Protein AF-A0A968LG33-F1 (afdb_monomer_lite)

Structure (mmCIF, N/CA/C/O backbone):
data_AF-A0A968LG33-F1
#
_entry.id   AF-A0A968LG33-F1
#
loop_
_atom_site.group_PDB
_atom_site.id
_atom_site.type_symbol
_atom_site.label_atom_id
_atom_site.label_alt_id
_atom_site.label_comp_id
_atom_site.label_asym_id
_atom_site.label_entity_id
_atom_site.label_seq_id
_atom_site.pdbx_PDB_ins_code
_atom_site.Cartn_x
_atom_site.Cartn_y
_atom_site.Cartn_z
_atom_site.occupancy
_atom_site.B_iso_or_equiv
_atom_site.auth_seq_id
_atom_site.auth_comp_id
_atom_site.auth_asym_id
_atom_site.auth_atom_id
_atom_site.pdbx_PDB_model_num
ATOM 1 N N . MET A 1 1 ? -10.551 16.606 2.163 1.00 34.34 1 MET A N 1
ATOM 2 C CA . MET A 1 1 ? -11.532 16.755 3.261 1.00 34.34 1 MET A CA 1
ATOM 3 C C . MET A 1 1 ? -12.363 15.484 3.377 1.00 34.34 1 MET A C 1
ATOM 5 O O . MET A 1 1 ? -13.374 15.353 2.697 1.00 34.34 1 MET A O 1
ATOM 9 N N . ALA A 1 2 ? -11.919 14.528 4.195 1.00 35.91 2 ALA A N 1
ATOM 10 C CA . ALA A 1 2 ? -12.765 13.417 4.622 1.00 35.91 2 ALA A CA 1
ATOM 11 C C . ALA A 1 2 ? -13.584 13.912 5.822 1.00 35.91 2 ALA A C 1
ATOM 13 O O . ALA A 1 2 ? -13.095 13.959 6.947 1.00 35.91 2 ALA A O 1
ATOM 14 N N . ILE A 1 3 ? -14.790 14.403 5.541 1.00 39.75 3 ILE A N 1
ATOM 15 C CA . ILE A 1 3 ? -15.741 14.847 6.560 1.00 39.75 3 ILE A CA 1
ATOM 16 C C . ILE A 1 3 ? -16.277 13.592 7.249 1.00 39.75 3 ILE A C 1
ATOM 18 O O . ILE A 1 3 ? -16.818 12.710 6.583 1.00 39.75 3 ILE A O 1
ATOM 22 N N . ASP A 1 4 ? -16.119 13.518 8.567 1.00 49.22 4 ASP A N 1
ATOM 23 C CA . ASP A 1 4 ? -16.840 12.556 9.396 1.00 49.22 4 ASP A CA 1
ATOM 24 C C . ASP A 1 4 ? -18.361 12.720 9.154 1.00 49.22 4 ASP A C 1
ATOM 26 O O . ASP A 1 4 ? -18.887 13.825 9.345 1.00 49.22 4 ASP A O 1
ATOM 30 N N . PRO A 1 5 ? -19.088 11.667 8.725 1.00 44.44 5 PRO A N 1
ATOM 31 C CA . PRO A 1 5 ? -20.531 11.735 8.496 1.00 44.44 5 PRO A CA 1
ATOM 32 C C . PRO A 1 5 ? -21.346 12.067 9.760 1.00 44.44 5 PRO A C 1
ATOM 34 O O . PRO A 1 5 ? -22.522 12.409 9.632 1.00 44.44 5 PRO A O 1
ATOM 37 N N . SER A 1 6 ? -20.751 12.013 10.959 1.00 49.31 6 SER A N 1
ATOM 38 C CA . SER A 1 6 ? -21.400 12.363 12.229 1.00 49.31 6 SER A CA 1
ATOM 39 C C . SER A 1 6 ? -21.623 13.873 12.427 1.00 49.31 6 SER A C 1
ATOM 41 O O . SER A 1 6 ? -22.407 14.277 13.289 1.00 49.31 6 SER A O 1
ATOM 43 N N . GLY A 1 7 ? -20.953 14.730 11.644 1.00 42.16 7 GLY A N 1
ATOM 44 C CA . GLY A 1 7 ? -21.106 16.187 11.725 1.00 42.16 7 GLY A CA 1
ATOM 45 C C . GLY A 1 7 ? -20.599 16.831 13.027 1.00 42.16 7 GLY A C 1
ATOM 46 O O . GLY A 1 7 ? -20.788 18.037 13.213 1.00 42.16 7 GLY A O 1
ATOM 47 N N . ARG A 1 8 ? -19.941 16.081 13.925 1.00 49.94 8 ARG A N 1
ATOM 48 C CA . ARG A 1 8 ? -19.303 16.628 15.134 1.00 49.94 8 ARG A CA 1
ATOM 49 C C . ARG A 1 8 ? -17.873 17.068 14.794 1.00 49.94 8 ARG A C 1
ATOM 51 O O . ARG A 1 8 ? -16.976 16.255 14.606 1.00 49.94 8 ARG A O 1
ATOM 58 N N . ARG A 1 9 ? -17.673 18.380 14.641 1.00 45.44 9 ARG A N 1
ATOM 59 C CA . ARG A 1 9 ? -16.373 18.989 14.294 1.00 45.44 9 ARG A CA 1
ATOM 60 C C . ARG A 1 9 ? -15.327 18.711 15.389 1.00 45.44 9 ARG A C 1
ATOM 62 O O . ARG A 1 9 ? -15.662 18.827 16.563 1.00 45.44 9 ARG A O 1
ATOM 69 N N . GLY A 1 10 ? -14.086 18.404 14.997 1.00 53.69 10 GLY A N 1
ATOM 70 C CA . GLY A 1 10 ? -12.913 18.464 15.882 1.00 53.69 10 GLY A CA 1
ATOM 71 C C . GLY A 1 10 ? -12.502 17.190 16.632 1.00 53.69 10 GLY A C 1
ATOM 72 O O . GLY A 1 10 ? -11.673 17.290 17.526 1.00 53.69 10 GLY A O 1
ATOM 73 N N . ARG A 1 11 ? -13.031 15.996 16.316 1.00 59.69 11 ARG A N 1
ATOM 74 C CA . ARG A 1 11 ? -12.535 14.721 16.891 1.00 59.69 11 ARG A CA 1
ATOM 75 C C . ARG A 1 11 ? -12.138 13.699 15.836 1.00 59.69 11 ARG A C 1
ATOM 77 O O . ARG A 1 11 ? -12.816 13.616 14.816 1.00 59.69 11 ARG A O 1
ATOM 84 N N . ASP A 1 12 ? -11.047 12.965 16.050 1.00 64.94 12 ASP A N 1
ATOM 85 C CA . ASP A 1 12 ? -10.605 11.845 15.218 1.00 64.94 12 ASP A CA 1
ATOM 86 C C . ASP A 1 12 ? -11.612 10.681 15.295 1.00 64.94 12 ASP A C 1
ATOM 88 O O . ASP A 1 12 ? -12.535 10.664 16.111 1.00 64.94 12 ASP A O 1
ATOM 92 N N . TYR A 1 13 ? -11.453 9.680 14.431 1.00 63.59 13 TYR A N 1
ATOM 93 C CA . T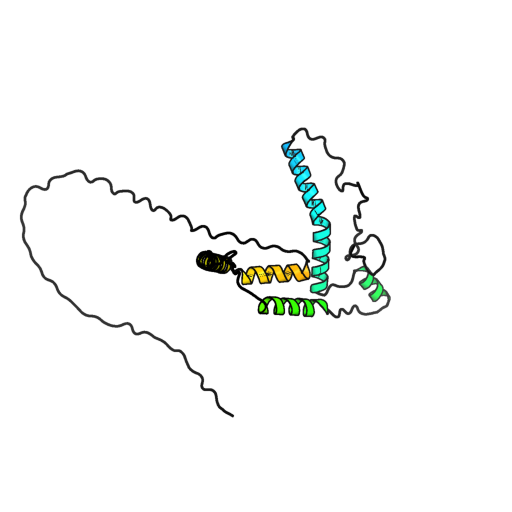YR A 1 13 ? -12.365 8.529 14.381 1.00 63.59 13 TYR A CA 1
ATOM 94 C C . TYR A 1 13 ? -12.262 7.605 15.618 1.00 63.59 13 TYR A C 1
ATOM 96 O O . TYR A 1 13 ? -13.083 6.705 15.781 1.00 63.59 13 TYR A O 1
ATOM 104 N N . ARG A 1 14 ? -11.288 7.824 16.514 1.00 65.38 14 ARG A N 1
ATOM 105 C CA . ARG A 1 14 ? -11.175 7.162 17.825 1.00 65.38 14 ARG A CA 1
ATOM 106 C C . ARG A 1 14 ? -11.706 8.036 18.969 1.00 65.38 14 ARG A C 1
ATOM 108 O O . ARG A 1 14 ? -11.625 7.621 20.123 1.00 65.38 14 ARG A O 1
ATOM 115 N N . GLY A 1 15 ? -12.266 9.207 18.668 1.00 61.69 15 GLY A N 1
ATOM 116 C CA . GLY A 1 15 ? -12.815 10.138 19.651 1.00 61.69 15 GLY A CA 1
ATOM 117 C C . GLY A 1 15 ? -11.772 10.993 20.380 1.00 61.69 15 GLY A C 1
ATOM 118 O O . GLY A 1 15 ? -12.122 11.643 21.363 1.00 61.69 15 GLY A O 1
ATOM 119 N N . ARG A 1 16 ? -10.506 11.026 19.938 1.00 65.62 16 ARG A N 1
ATOM 120 C CA . ARG A 1 16 ? -9.541 12.037 20.410 1.00 65.62 16 ARG A CA 1
ATOM 121 C C . ARG A 1 16 ? -9.844 13.373 19.762 1.00 65.62 16 ARG A C 1
ATOM 123 O O . ARG A 1 16 ? -10.323 13.413 18.637 1.00 65.62 16 ARG A O 1
ATOM 130 N N . GLU A 1 17 ? -9.557 14.467 20.451 1.00 63.06 17 GLU A N 1
ATOM 131 C CA . GLU A 1 17 ? -9.580 15.787 19.823 1.00 63.06 17 GLU A CA 1
ATOM 132 C C . GLU A 1 17 ? -8.589 15.797 18.654 1.00 63.06 17 GLU A C 1
ATOM 134 O O . GLU A 1 17 ? -7.467 15.305 18.777 1.00 63.06 17 GLU A O 1
ATOM 139 N N . ARG A 1 18 ? -9.050 16.261 17.491 1.00 60.59 18 ARG A N 1
ATOM 140 C CA . ARG A 1 18 ? -8.168 16.535 16.364 1.00 60.59 18 ARG A CA 1
ATOM 141 C C . ARG A 1 18 ? -7.410 17.804 16.710 1.00 60.59 18 ARG A C 1
ATOM 143 O O . ARG A 1 18 ? -8.035 18.834 16.961 1.00 60.59 18 ARG A O 1
ATOM 150 N N . ASP A 1 19 ? -6.089 17.724 16.664 1.00 61.31 19 ASP A N 1
ATOM 151 C CA . ASP A 1 19 ? -5.210 18.889 16.703 1.00 61.31 19 ASP A CA 1
ATOM 152 C C . ASP A 1 19 ? -5.288 19.610 15.339 1.00 61.31 19 ASP A C 1
ATOM 154 O O . ASP A 1 19 ? -4.324 19.638 14.570 1.00 61.31 19 ASP A O 1
ATOM 158 N N . ASP A 1 20 ? -6.481 20.119 15.004 1.00 60.47 20 ASP A N 1
ATOM 159 C CA . ASP A 1 20 ? -6.750 20.940 13.823 1.00 60.47 20 ASP A CA 1
ATOM 160 C C . ASP A 1 20 ? -6.077 22.306 14.049 1.00 60.47 20 ASP A C 1
ATOM 162 O O . ASP A 1 20 ? -6.693 23.235 14.571 1.00 60.47 20 ASP A O 1
ATOM 166 N N . LEU A 1 21 ? -4.790 22.412 13.713 1.00 61.00 21 LEU A N 1
ATOM 167 C CA . LEU A 1 21 ? -4.041 23.670 13.790 1.00 61.00 21 LEU A CA 1
ATOM 168 C C . LEU A 1 21 ? -4.683 24.729 12.889 1.00 61.00 21 LEU A C 1
ATOM 170 O O . LEU A 1 21 ? -5.030 24.445 11.737 1.00 61.00 21 LEU A O 1
ATOM 174 N N . GLU A 1 22 ? -4.788 25.965 13.375 1.00 59.84 22 GLU A N 1
ATOM 175 C CA . GLU A 1 22 ? -5.158 27.085 12.509 1.00 59.84 22 GLU A CA 1
ATOM 176 C C . GLU A 1 22 ? -4.045 27.375 11.481 1.00 59.84 22 GLU A C 1
ATOM 178 O O . GLU A 1 22 ? -2.866 27.087 11.704 1.00 59.84 22 GLU A O 1
ATOM 183 N N . GLU A 1 23 ? -4.402 27.958 10.326 1.00 54.78 23 GLU A N 1
ATOM 184 C CA . GLU A 1 23 ? -3.424 28.348 9.301 1.00 54.78 23 GLU A CA 1
ATOM 185 C C . GLU A 1 23 ? -2.361 29.292 9.902 1.00 54.78 23 GLU A C 1
ATOM 187 O O . GLU A 1 23 ? -2.631 30.460 10.181 1.00 54.78 23 GLU A O 1
ATOM 192 N N . GLY A 1 24 ? -1.134 28.788 10.081 1.00 57.44 24 GLY A N 1
ATOM 193 C CA . GLY A 1 24 ? -0.007 29.535 10.655 1.00 57.44 24 GLY A CA 1
ATOM 194 C C . GLY A 1 24 ? 0.367 29.161 12.095 1.00 57.44 24 GLY A C 1
ATOM 195 O O . GLY A 1 24 ? 1.344 29.708 12.611 1.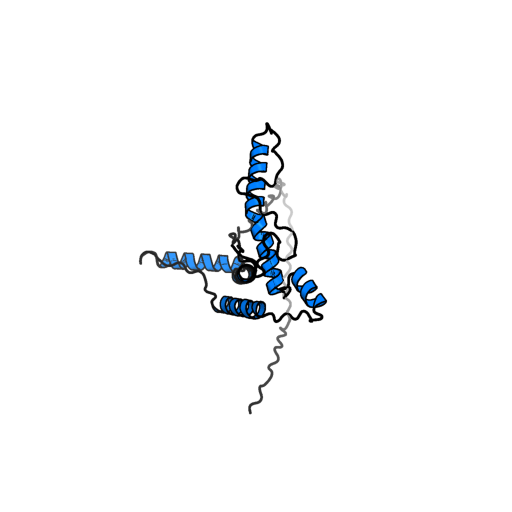00 57.44 24 GLY A O 1
ATOM 196 N N . GLU A 1 25 ? -0.342 28.226 12.734 1.00 63.75 25 GLU A N 1
ATOM 197 C CA . GLU A 1 25 ? 0.084 27.632 14.004 1.00 63.75 25 GLU A CA 1
ATOM 198 C C . GLU A 1 25 ? 1.093 26.497 13.781 1.00 63.75 25 GLU A C 1
ATOM 200 O O . GLU A 1 25 ? 0.859 25.552 13.033 1.00 63.75 25 GLU A O 1
ATOM 205 N N . SER A 1 26 ? 2.238 26.585 14.461 1.00 65.44 26 SER A N 1
ATOM 206 C CA . SER A 1 26 ? 3.219 25.498 14.544 1.00 65.44 26 SER A CA 1
ATOM 207 C C . SER A 1 26 ? 2.896 24.618 15.751 1.00 65.44 26 SER A C 1
ATOM 209 O O . SER A 1 26 ? 2.769 25.135 16.862 1.00 65.44 26 SER A O 1
ATOM 211 N N . ARG A 1 27 ? 2.861 23.286 15.569 1.00 65.44 27 ARG A N 1
ATOM 212 C CA . ARG A 1 27 ? 2.778 22.302 16.679 1.00 65.44 27 ARG A CA 1
ATOM 213 C C . ARG A 1 27 ? 3.914 22.451 17.685 1.00 65.44 27 ARG A C 1
ATOM 215 O O . ARG A 1 27 ? 3.785 22.083 18.851 1.00 65.44 27 ARG A O 1
ATOM 222 N N . TYR A 1 28 ? 5.048 22.964 17.227 1.00 69.69 28 TYR A N 1
ATOM 223 C CA . TYR A 1 28 ? 6.232 23.149 18.040 1.00 69.69 28 TYR A CA 1
ATOM 224 C C . TYR A 1 28 ? 6.198 24.514 18.724 1.00 69.69 28 TYR A C 1
ATOM 226 O O . TYR A 1 28 ? 5.924 25.539 18.095 1.00 69.69 28 TYR A O 1
ATOM 234 N N . ALA A 1 29 ? 6.517 24.516 20.022 1.00 70.44 29 ALA A N 1
ATOM 235 C CA . ALA A 1 29 ? 6.753 25.739 20.775 1.00 70.44 29 ALA A CA 1
ATOM 236 C C . ALA A 1 29 ? 7.883 26.556 20.130 1.00 70.44 29 ALA A C 1
ATOM 238 O O . ALA A 1 29 ? 8.754 25.995 19.467 1.00 70.44 29 ALA A O 1
ATOM 239 N N . LYS A 1 30 ? 7.860 27.877 20.358 1.00 65.25 30 LYS A N 1
ATOM 240 C CA . LYS A 1 30 ? 8.772 28.862 19.759 1.00 65.25 30 LYS A CA 1
ATOM 241 C C . LYS A 1 30 ? 10.209 28.339 19.660 1.00 65.25 30 LYS A C 1
ATOM 243 O O . LYS A 1 30 ? 10.798 27.947 20.668 1.00 65.25 30 LYS A O 1
ATOM 248 N N . ASP A 1 31 ? 10.742 28.372 18.445 1.00 65.50 31 ASP A N 1
ATOM 249 C CA . ASP A 1 31 ? 12.046 27.803 18.132 1.00 65.50 31 ASP A CA 1
ATOM 250 C C . ASP A 1 31 ? 13.160 28.402 18.997 1.00 65.50 31 ASP A C 1
ATOM 252 O O . ASP A 1 31 ? 13.197 29.625 19.183 1.00 65.50 31 ASP A O 1
ATOM 256 N N . PRO A 1 32 ? 14.090 27.575 19.512 1.00 71.94 32 PRO A N 1
ATOM 257 C CA . PRO A 1 32 ? 15.321 28.105 20.066 1.00 71.94 32 PRO A CA 1
ATOM 258 C C . PRO A 1 32 ? 16.100 28.817 18.956 1.00 71.94 32 PRO A C 1
ATOM 260 O O . PRO A 1 32 ? 16.181 28.333 17.827 1.00 71.94 32 PRO A O 1
ATOM 263 N N . GLU A 1 33 ? 16.692 29.963 19.280 1.00 70.88 33 GLU A N 1
ATOM 264 C CA . GLU A 1 33 ? 17.668 30.608 18.403 1.00 70.88 33 GLU A CA 1
ATOM 265 C C . GLU A 1 33 ? 18.915 29.713 18.363 1.00 70.88 33 GLU A C 1
ATOM 267 O O . GLU A 1 33 ? 19.676 29.638 19.328 1.00 70.88 33 GLU A O 1
ATOM 272 N N . VAL A 1 34 ? 19.071 28.954 17.278 1.00 76.56 34 VAL A N 1
ATOM 273 C CA . VAL A 1 34 ? 20.195 28.034 17.075 1.00 76.56 34 VAL A CA 1
ATOM 274 C C . VAL A 1 34 ? 21.218 28.700 16.161 1.00 76.56 34 VAL A C 1
ATOM 276 O O . VAL A 1 34 ? 20.900 29.064 15.033 1.00 76.56 34 VAL A O 1
ATOM 279 N N . GLU A 1 35 ? 22.455 28.834 16.642 1.00 78.12 35 GLU A N 1
ATOM 280 C CA . GLU A 1 35 ? 23.569 29.430 15.885 1.00 78.12 35 GLU A CA 1
ATOM 281 C C . GLU A 1 35 ? 24.155 28.477 14.824 1.00 78.12 35 GLU A C 1
ATOM 283 O O . GLU A 1 35 ? 24.801 28.920 13.878 1.00 78.12 35 GLU A O 1
ATOM 288 N N . ASP A 1 36 ? 23.936 27.166 14.968 1.00 89.19 36 ASP A N 1
ATOM 289 C CA . ASP A 1 36 ? 24.421 26.138 14.042 1.00 89.19 36 ASP A CA 1
ATOM 290 C C . ASP A 1 36 ? 23.464 25.955 12.847 1.00 89.19 36 ASP A C 1
ATOM 292 O O . ASP A 1 36 ? 22.361 25.415 12.979 1.00 89.19 36 ASP A O 1
ATOM 296 N N . GLU A 1 37 ? 23.914 26.376 11.661 1.00 86.69 37 GLU A N 1
ATOM 297 C CA . GLU A 1 37 ? 23.179 26.255 10.395 1.00 86.69 37 GLU A CA 1
ATOM 298 C C . GLU A 1 37 ? 22.872 24.800 10.007 1.00 86.69 37 GLU A C 1
ATOM 300 O O . GLU A 1 37 ? 21.828 24.515 9.418 1.00 86.69 37 GLU A O 1
ATOM 305 N N . ALA A 1 38 ? 23.758 23.853 10.330 1.00 89.94 38 ALA A N 1
ATOM 306 C CA . ALA A 1 38 ? 23.518 22.452 10.006 1.00 89.94 38 ALA A CA 1
ATOM 307 C C . ALA A 1 38 ? 22.388 21.886 10.871 1.00 89.94 38 ALA A C 1
ATOM 309 O O . ALA A 1 38 ? 21.551 21.127 10.378 1.00 89.94 38 ALA A O 1
ATOM 310 N N . LEU A 1 39 ? 22.342 22.271 12.149 1.00 88.44 39 LEU A N 1
ATOM 311 C CA . LEU A 1 39 ? 21.282 21.858 13.064 1.00 88.44 39 LEU A CA 1
ATOM 312 C C . LEU A 1 39 ? 19.939 22.487 12.680 1.00 88.44 39 LEU A C 1
ATOM 314 O O . LEU A 1 39 ? 18.932 21.780 12.655 1.00 88.44 39 LEU A O 1
ATOM 318 N N . SER A 1 40 ? 19.922 23.776 12.325 1.00 87.75 40 SER A N 1
ATOM 319 C CA . SER A 1 40 ? 18.689 24.454 11.911 1.00 87.75 40 SER A CA 1
ATOM 320 C C . SER A 1 40 ? 18.075 23.816 10.660 1.00 87.75 40 SER A C 1
ATOM 322 O O . SER A 1 40 ? 16.866 23.579 10.636 1.00 87.75 40 SER A O 1
ATOM 324 N N . LEU A 1 41 ? 18.898 23.420 9.680 1.00 91.19 41 LEU A N 1
ATOM 325 C CA . LEU A 1 41 ? 18.441 22.685 8.499 1.00 91.19 41 LEU A CA 1
ATOM 326 C C . LEU A 1 41 ? 17.801 21.339 8.867 1.00 91.19 41 LEU A C 1
ATOM 328 O O . LEU A 1 41 ? 16.724 21.018 8.376 1.00 91.19 41 LEU A O 1
ATOM 332 N N . ARG A 1 42 ? 18.417 20.550 9.757 1.00 91.69 42 ARG A N 1
ATOM 333 C CA . ARG A 1 42 ? 17.848 19.248 10.164 1.00 91.69 42 ARG A CA 1
ATOM 334 C C . ARG A 1 42 ? 16.553 19.379 10.951 1.00 91.69 42 ARG A C 1
ATOM 336 O O . ARG A 1 42 ? 15.678 18.527 10.820 1.00 91.69 42 ARG A O 1
ATOM 343 N N . MET A 1 43 ? 16.421 20.433 11.753 1.00 90.00 43 MET A N 1
ATOM 344 C CA . MET A 1 43 ? 15.168 20.733 12.445 1.00 90.00 43 MET A CA 1
ATOM 345 C C . MET A 1 43 ? 14.057 21.075 11.448 1.00 90.00 43 MET A C 1
ATOM 347 O O . MET A 1 43 ? 12.936 20.610 11.628 1.00 90.00 43 MET A O 1
ATOM 351 N N . GLN A 1 44 ? 14.368 21.828 10.389 1.00 88.62 44 GLN A N 1
ATOM 352 C CA . GLN A 1 44 ? 13.419 22.097 9.304 1.00 88.62 44 GLN A CA 1
ATOM 353 C C . GLN A 1 44 ? 13.036 20.812 8.560 1.00 88.62 44 GLN A C 1
ATOM 355 O O . GLN A 1 44 ? 11.853 20.502 8.495 1.00 88.62 44 GLN A O 1
ATOM 360 N N . GLU A 1 45 ? 14.011 20.009 8.114 1.00 92.88 45 GLU A N 1
ATOM 361 C CA . GLU A 1 45 ? 13.755 18.725 7.432 1.00 92.88 45 GLU A CA 1
ATOM 362 C C . GLU A 1 45 ? 12.836 17.801 8.252 1.00 92.88 45 GLU A C 1
ATOM 364 O O . GLU A 1 45 ? 11.951 17.144 7.704 1.00 92.88 45 GLU A O 1
ATOM 369 N N . PHE A 1 46 ? 13.038 17.745 9.572 1.00 93.12 46 PHE A N 1
ATOM 370 C CA . PHE A 1 46 ? 12.208 16.938 10.463 1.00 93.12 46 PHE A CA 1
ATOM 371 C C . PHE A 1 46 ? 10.776 17.470 10.577 1.00 93.12 46 PHE A C 1
ATOM 373 O O . PHE A 1 46 ? 9.837 16.679 10.541 1.00 93.12 46 PHE A O 1
ATOM 380 N N . ARG A 1 47 ? 10.598 18.788 10.703 1.00 87.00 47 ARG A N 1
ATOM 381 C CA . ARG A 1 47 ? 9.267 19.406 10.794 1.00 87.00 47 ARG A CA 1
ATOM 382 C C . ARG A 1 47 ? 8.486 19.247 9.502 1.00 87.00 47 ARG A C 1
ATOM 384 O O . ARG A 1 47 ? 7.345 18.811 9.551 1.00 87.00 47 ARG A O 1
ATOM 391 N N . ASP A 1 48 ? 9.135 19.488 8.365 1.00 90.12 48 ASP A N 1
ATOM 392 C CA . ASP A 1 48 ? 8.535 19.290 7.045 1.00 90.12 48 ASP A CA 1
ATOM 393 C C . ASP A 1 48 ? 8.058 17.840 6.875 1.00 90.12 48 ASP A C 1
ATOM 395 O O . ASP A 1 48 ? 6.970 17.584 6.359 1.00 90.12 48 ASP A O 1
ATOM 399 N N . TRP A 1 49 ? 8.854 16.873 7.343 1.00 92.56 49 TRP A N 1
ATOM 400 C CA . TRP A 1 49 ? 8.465 15.465 7.353 1.00 92.56 49 TRP A CA 1
ATOM 401 C C . TRP A 1 49 ? 7.292 15.181 8.295 1.00 92.56 49 TRP A C 1
ATOM 403 O O . TRP A 1 49 ? 6.386 14.431 7.928 1.00 92.56 49 TRP A O 1
ATOM 413 N N . ASP A 1 50 ? 7.300 15.735 9.504 1.00 89.56 50 ASP A N 1
ATOM 414 C CA . ASP A 1 50 ? 6.258 15.494 10.501 1.00 89.56 50 ASP A CA 1
ATOM 415 C C . ASP A 1 50 ? 4.912 16.048 10.020 1.00 89.56 50 ASP A C 1
ATOM 417 O O . ASP A 1 50 ? 3.935 15.303 9.903 1.00 89.56 50 ASP A O 1
ATOM 421 N N . ASP A 1 51 ? 4.904 17.306 9.581 1.00 86.06 51 ASP A N 1
ATOM 422 C CA . ASP A 1 51 ? 3.723 17.974 9.036 1.00 86.06 51 ASP A CA 1
ATOM 423 C C . ASP A 1 51 ? 3.194 17.266 7.780 1.00 86.06 51 ASP A C 1
ATOM 425 O O . ASP A 1 51 ? 1.985 17.091 7.632 1.00 86.06 51 ASP A O 1
ATOM 429 N N . ALA A 1 52 ? 4.074 16.763 6.906 1.00 87.62 52 ALA A N 1
ATOM 430 C CA . ALA A 1 52 ? 3.660 16.015 5.718 1.00 87.62 52 ALA A CA 1
ATOM 431 C C . ALA A 1 52 ? 3.123 14.598 6.015 1.00 87.62 52 ALA A C 1
ATOM 433 O O . ALA A 1 52 ? 2.467 13.993 5.158 1.00 87.62 52 ALA A O 1
ATOM 434 N N . THR A 1 53 ? 3.420 14.018 7.184 1.00 88.62 53 THR A N 1
ATOM 435 C CA . THR A 1 53 ? 3.118 12.603 7.471 1.00 88.62 53 THR A CA 1
ATOM 436 C C . THR A 1 53 ? 2.010 12.380 8.490 1.00 88.62 53 THR A C 1
ATOM 438 O O . THR A 1 53 ? 1.381 11.323 8.425 1.00 88.62 53 THR A O 1
ATOM 441 N N . ILE A 1 54 ? 1.736 13.325 9.393 1.00 84.50 54 ILE A N 1
ATOM 442 C CA . ILE A 1 54 ? 0.742 13.160 10.469 1.00 84.50 54 ILE A CA 1
ATOM 443 C C . ILE A 1 54 ? -0.644 12.794 9.922 1.00 84.50 54 ILE A C 1
ATOM 445 O O . ILE A 1 54 ? -1.143 11.707 10.221 1.00 84.50 54 ILE A O 1
ATOM 449 N N . ASP A 1 55 ? -1.213 13.621 9.044 1.00 83.94 55 ASP A N 1
ATOM 450 C CA . ASP A 1 55 ? -2.553 13.386 8.490 1.00 83.94 55 ASP A CA 1
ATOM 451 C C . ASP A 1 55 ? -2.627 12.055 7.736 1.00 83.94 55 ASP A C 1
ATOM 453 O O . ASP A 1 55 ? -3.624 11.330 7.788 1.00 83.94 55 ASP A O 1
ATOM 457 N N . ASN A 1 56 ? -1.551 11.706 7.028 1.00 86.50 56 ASN A N 1
ATOM 458 C CA . ASN A 1 56 ? -1.467 10.449 6.299 1.00 86.50 56 ASN A CA 1
ATOM 459 C C . ASN A 1 56 ? -1.493 9.262 7.265 1.00 86.50 56 ASN A C 1
ATOM 461 O O . ASN A 1 56 ? -2.287 8.352 7.063 1.00 86.50 56 ASN A O 1
ATOM 465 N N . ARG A 1 57 ? -0.712 9.281 8.350 1.00 86.12 57 ARG A N 1
ATOM 466 C CA . ARG A 1 57 ? -0.705 8.197 9.349 1.00 86.12 57 ARG A CA 1
ATOM 467 C C . ARG A 1 57 ? -2.068 8.001 10.000 1.00 86.12 57 ARG A C 1
ATOM 469 O O . ARG A 1 57 ? -2.495 6.862 10.176 1.00 86.12 57 ARG A O 1
ATOM 476 N N . GLU A 1 58 ? -2.756 9.088 10.337 1.00 84.38 58 GLU A N 1
ATOM 477 C CA . GLU A 1 58 ? -4.092 9.015 10.933 1.00 84.38 58 GLU A CA 1
ATOM 478 C C . GLU A 1 58 ? -5.115 8.409 9.971 1.00 84.38 58 GLU A C 1
ATOM 480 O O . GLU A 1 58 ? -5.885 7.524 10.355 1.00 84.38 58 GLU A O 1
ATOM 485 N N . ASN A 1 59 ? -5.099 8.846 8.708 1.00 86.56 59 ASN A N 1
ATOM 486 C CA . ASN A 1 59 ? -5.969 8.298 7.672 1.00 86.56 59 ASN A CA 1
ATOM 487 C C . ASN A 1 59 ? -5.652 6.821 7.393 1.00 86.56 59 ASN A C 1
ATOM 489 O O . ASN A 1 59 ? -6.568 6.010 7.344 1.00 86.56 59 ASN A O 1
ATOM 493 N N . GLN A 1 60 ? -4.377 6.444 7.301 1.00 90.38 60 GLN A N 1
ATOM 494 C CA . GLN A 1 60 ? -3.962 5.054 7.088 1.00 90.38 60 GLN A CA 1
ATOM 495 C C . GLN A 1 60 ? -4.416 4.139 8.226 1.00 90.38 60 GLN A C 1
ATOM 497 O O . GLN A 1 60 ? -4.945 3.053 7.984 1.00 90.38 60 GLN A O 1
ATOM 502 N N . GLN A 1 61 ? -4.261 4.592 9.472 1.00 87.62 61 GLN A N 1
ATOM 503 C CA . GLN A 1 61 ? -4.717 3.845 10.639 1.00 87.62 61 GLN A CA 1
ATOM 504 C C . GLN A 1 61 ? -6.239 3.659 10.618 1.00 87.62 61 GLN A C 1
ATOM 506 O O . GLN A 1 61 ? -6.723 2.551 10.849 1.00 87.62 61 GLN A O 1
ATOM 511 N N . ARG A 1 62 ? -6.985 4.715 10.266 1.00 88.12 62 ARG A N 1
ATOM 512 C CA . ARG A 1 62 ? -8.436 4.641 10.074 1.00 88.12 62 ARG A CA 1
ATOM 513 C C . ARG A 1 62 ? -8.784 3.594 9.030 1.00 88.12 62 ARG A C 1
ATOM 515 O O . ARG A 1 62 ? -9.603 2.717 9.279 1.00 88.12 62 ARG A O 1
ATOM 522 N N . ASP A 1 63 ? -8.188 3.694 7.852 1.00 91.12 63 ASP A N 1
ATOM 523 C CA . ASP A 1 63 ? -8.596 2.893 6.705 1.00 91.12 63 ASP A CA 1
ATOM 524 C C . ASP A 1 63 ? -8.277 1.396 6.918 1.00 91.12 63 ASP A C 1
ATOM 526 O O . ASP A 1 63 ? -9.063 0.530 6.518 1.00 91.12 63 ASP A O 1
ATOM 530 N N . ARG A 1 64 ? -7.207 1.084 7.668 1.00 91.75 64 ARG A N 1
ATOM 531 C CA . ARG A 1 64 ? -6.931 -0.266 8.196 1.00 91.75 64 ARG A CA 1
ATOM 532 C C . ARG A 1 64 ? -8.015 -0.768 9.139 1.00 91.75 64 ARG A C 1
ATOM 534 O O . ARG A 1 64 ? -8.533 -1.863 8.927 1.00 91.75 64 ARG A O 1
ATOM 541 N N . ASP A 1 65 ? -8.412 0.044 10.115 1.00 90.81 65 ASP A N 1
ATOM 542 C CA . ASP A 1 65 ? -9.475 -0.308 11.061 1.00 90.81 65 ASP A CA 1
ATOM 543 C C . ASP A 1 65 ? -10.800 -0.608 10.309 1.00 90.81 65 ASP A C 1
ATOM 545 O O . ASP A 1 65 ? -11.481 -1.602 10.593 1.00 90.81 65 ASP A O 1
ATOM 549 N N . TYR A 1 66 ? -11.121 0.155 9.252 1.00 90.94 66 TYR A N 1
ATOM 550 C CA . TYR A 1 66 ? -12.285 -0.109 8.390 1.00 90.94 66 TYR A CA 1
ATOM 551 C C . TYR A 1 66 ? -12.207 -1.443 7.645 1.00 90.94 66 TYR A C 1
ATOM 553 O O . TYR A 1 66 ? -13.237 -2.122 7.495 1.00 90.94 66 TYR A O 1
ATOM 561 N N . TYR A 1 67 ? -11.017 -1.803 7.158 1.00 93.19 67 TYR A N 1
ATOM 562 C CA . TYR A 1 67 ? -10.767 -3.081 6.500 1.00 93.19 67 TYR A CA 1
ATOM 563 C C . TYR A 1 67 ? -10.929 -4.250 7.485 1.00 93.19 67 TYR A C 1
ATOM 565 O O . TYR A 1 67 ? -11.632 -5.211 7.160 1.00 93.19 67 TYR A O 1
ATOM 573 N N . ASP A 1 68 ? -10.409 -4.123 8.708 1.00 92.00 68 ASP A N 1
ATOM 574 C CA . ASP A 1 68 ? -10.488 -5.145 9.764 1.00 92.00 68 ASP A CA 1
ATOM 575 C C . ASP A 1 68 ? -11.889 -5.272 10.395 1.00 92.00 68 ASP A C 1
ATOM 577 O O . ASP A 1 68 ? -12.204 -6.257 11.065 1.00 92.00 68 ASP A O 1
ATOM 581 N N . GLY A 1 69 ? -12.784 -4.318 10.121 1.00 89.81 69 GLY A N 1
ATOM 582 C CA . GLY A 1 69 ? -14.176 -4.330 10.582 1.00 89.81 69 GLY A CA 1
ATOM 583 C C . GLY A 1 69 ? -14.427 -3.521 11.858 1.00 89.81 69 GLY A C 1
ATOM 584 O O . GLY A 1 69 ? -15.540 -3.558 12.392 1.00 89.81 69 GLY A O 1
ATOM 585 N N . ILE A 1 70 ? -13.438 -2.751 12.309 1.00 89.75 70 ILE A N 1
ATOM 586 C CA . ILE A 1 70 ? -13.553 -1.753 13.373 1.00 89.75 70 ILE A CA 1
ATOM 587 C C . ILE A 1 70 ? -14.024 -0.447 12.719 1.00 89.75 70 ILE A C 1
ATOM 589 O O . ILE A 1 70 ? -13.244 0.432 12.376 1.00 89.75 70 ILE A O 1
ATOM 593 N N . GLN A 1 71 ? -15.329 -0.367 12.455 1.00 88.44 71 GLN A N 1
ATOM 594 C CA . GLN A 1 71 ? -15.931 0.733 11.683 1.00 88.44 71 GLN A CA 1
ATOM 595 C C . GLN A 1 71 ? -16.657 1.764 12.549 1.00 88.44 71 GLN A C 1
ATOM 597 O O . GLN A 1 71 ? -17.030 2.818 12.047 1.00 88.44 71 GLN A O 1
ATOM 602 N N . TRP A 1 72 ? -16.888 1.442 13.821 1.00 87.06 72 TRP A N 1
ATOM 603 C CA . TRP A 1 72 ? -17.610 2.303 14.749 1.00 87.06 72 TRP A CA 1
ATOM 604 C C . TRP A 1 72 ? -16.632 3.127 15.562 1.00 87.06 72 TRP A C 1
ATOM 606 O O . TRP A 1 72 ? -15.637 2.604 16.069 1.00 87.06 72 TRP A O 1
ATOM 616 N N . THR A 1 73 ? -16.959 4.399 15.729 1.00 86.00 73 THR A N 1
ATOM 617 C CA . THR A 1 73 ? -16.293 5.243 16.716 1.00 86.00 73 THR A CA 1
ATOM 618 C C . THR A 1 73 ? -16.703 4.810 18.128 1.00 86.00 73 THR A C 1
ATOM 620 O O . THR A 1 73 ? -17.781 4.246 18.331 1.00 86.00 73 THR A O 1
ATOM 623 N N . GLN A 1 74 ? -15.862 5.079 19.132 1.00 83.69 74 GLN A N 1
ATOM 624 C CA . GLN A 1 74 ? -16.185 4.725 20.521 1.00 83.69 74 GLN A CA 1
ATOM 625 C C . GLN A 1 74 ? -17.479 5.408 20.998 1.00 83.69 74 GLN A C 1
ATOM 627 O O . GLN A 1 74 ? -18.285 4.795 21.688 1.00 83.69 74 GLN A O 1
ATOM 632 N N . GLU A 1 75 ? -17.721 6.643 20.557 1.00 83.12 75 GLU A N 1
ATOM 633 C CA . GLU A 1 75 ? -18.937 7.390 20.891 1.00 83.12 75 GLU A CA 1
ATOM 634 C C . GLU A 1 75 ? -20.198 6.738 20.321 1.00 83.12 75 GLU A C 1
ATOM 636 O O . GLU A 1 75 ? -21.219 6.675 20.996 1.00 83.12 75 GLU A O 1
ATOM 641 N N . GLU A 1 76 ? -20.142 6.224 19.090 1.00 85.44 76 GLU A N 1
ATOM 642 C CA . GLU A 1 76 ? -21.272 5.505 18.492 1.00 85.44 76 GLU A CA 1
ATOM 643 C C . GLU A 1 76 ? -21.531 4.177 19.200 1.00 85.44 76 GLU A C 1
ATOM 645 O O . GLU A 1 76 ? -22.685 3.774 19.353 1.00 85.44 76 GLU A O 1
ATOM 650 N N . VAL A 1 77 ? -20.469 3.499 19.642 1.00 88.38 77 VAL A N 1
ATOM 651 C CA . VAL A 1 77 ? -20.581 2.285 20.456 1.00 88.38 77 VAL A CA 1
ATOM 652 C C . VAL A 1 77 ? -21.291 2.595 21.772 1.00 88.38 77 VAL A C 1
ATOM 654 O O . VAL A 1 77 ? -22.220 1.875 22.139 1.00 88.38 77 VAL A O 1
ATOM 657 N N . ASP A 1 78 ? -20.907 3.675 22.448 1.00 88.38 78 ASP A N 1
ATOM 658 C CA . ASP A 1 78 ? -21.521 4.106 23.705 1.00 88.38 78 ASP A CA 1
ATOM 659 C C . ASP A 1 78 ? -22.989 4.530 23.489 1.00 88.38 78 ASP A C 1
ATOM 661 O O . ASP A 1 78 ? -23.878 4.029 24.179 1.00 88.38 78 ASP A O 1
ATOM 665 N N . ASP A 1 79 ? -23.278 5.321 22.446 1.00 90.62 79 ASP A N 1
ATOM 666 C CA . ASP A 1 79 ? -24.639 5.729 22.059 1.00 90.62 79 ASP A CA 1
ATOM 667 C C . ASP A 1 79 ? -25.547 4.516 21.747 1.00 90.62 79 ASP A C 1
ATOM 669 O O . ASP A 1 79 ? -26.750 4.533 22.034 1.00 90.62 79 ASP A O 1
ATOM 673 N N . LEU A 1 80 ? -25.009 3.456 21.129 1.00 90.12 80 LEU A N 1
ATOM 674 C CA . LEU A 1 80 ? -25.744 2.215 20.849 1.00 90.12 80 LEU A CA 1
ATOM 675 C C . LEU A 1 80 ? -25.990 1.401 22.123 1.00 90.12 80 LEU A C 1
ATOM 677 O O . LEU A 1 80 ? -27.104 0.902 22.320 1.00 90.12 80 LEU A O 1
ATOM 681 N N . ASN A 1 81 ? -24.990 1.315 23.001 1.00 92.25 81 ASN A N 1
ATOM 682 C CA . ASN A 1 81 ? -25.100 0.641 24.291 1.00 92.25 81 ASN A CA 1
ATOM 683 C C . ASN A 1 81 ? -26.139 1.322 25.194 1.00 92.25 81 ASN A C 1
ATOM 685 O O . ASN A 1 81 ? -26.978 0.631 25.776 1.00 92.25 81 ASN A O 1
ATOM 689 N N . ASP A 1 82 ? -26.164 2.655 25.229 1.00 95.00 82 ASP A N 1
ATOM 690 C CA . ASP A 1 82 ? -27.151 3.446 25.976 1.00 95.00 82 ASP A CA 1
ATOM 691 C C . ASP A 1 82 ? -28.583 3.212 25.475 1.00 95.00 82 ASP A C 1
ATOM 693 O O . ASP A 1 82 ? -29.543 3.192 26.250 1.00 95.00 82 ASP A O 1
ATOM 697 N N . ARG A 1 83 ? -28.745 2.967 24.169 1.00 94.50 83 ARG A N 1
ATOM 698 C CA . ARG A 1 83 ? -30.031 2.596 23.552 1.00 94.50 83 ARG A CA 1
ATOM 699 C C . ARG A 1 83 ? -30.397 1.123 23.756 1.00 94.50 83 ARG A C 1
ATOM 701 O O . ARG A 1 83 ? -31.487 0.719 23.346 1.00 94.50 83 ARG A O 1
ATOM 708 N N . GLY A 1 84 ? -29.506 0.313 24.329 1.00 93.94 84 GLY A N 1
ATOM 709 C CA . GLY A 1 84 ? -29.666 -1.137 24.450 1.00 93.94 84 GLY A CA 1
ATOM 710 C C . GLY A 1 84 ? -29.629 -1.872 23.105 1.00 93.94 84 GLY A C 1
ATOM 711 O O . GLY A 1 84 ? -30.227 -2.941 22.973 1.00 93.94 84 GLY A O 1
ATOM 712 N N . GLN A 1 85 ? -28.979 -1.294 22.089 1.00 95.12 85 GLN A N 1
ATOM 713 C CA . GLN A 1 85 ? -28.832 -1.890 20.762 1.00 95.12 85 GLN A CA 1
ATOM 714 C C . GLN A 1 85 ? -27.459 -2.566 20.630 1.00 95.12 85 GLN A C 1
ATOM 716 O O . GLN A 1 85 ? -26.452 -1.972 21.006 1.00 95.12 85 GLN A O 1
ATOM 721 N N . PRO A 1 86 ? -27.376 -3.789 20.078 1.00 92.19 86 PRO A N 1
ATOM 722 C CA . PRO A 1 86 ? -26.090 -4.436 19.847 1.00 92.19 86 PRO A CA 1
ATOM 723 C C . PRO A 1 86 ? -25.326 -3.763 18.699 1.00 92.19 86 PRO A C 1
ATOM 725 O O . PRO A 1 86 ? -25.898 -3.462 17.648 1.00 92.19 86 PRO A O 1
ATOM 728 N N . VAL A 1 87 ? -24.011 -3.611 18.865 1.00 91.50 87 VAL A N 1
ATOM 729 C CA . VAL A 1 87 ? -23.110 -3.133 17.808 1.00 91.50 87 VAL A CA 1
ATOM 730 C C . VAL A 1 87 ? -22.881 -4.257 16.797 1.00 91.50 87 VAL A C 1
ATOM 732 O O . VAL A 1 87 ? -22.235 -5.261 17.097 1.00 91.50 87 VAL A O 1
ATOM 735 N N . ILE A 1 88 ? -23.437 -4.112 15.592 1.00 91.50 88 ILE A N 1
ATOM 736 C CA . ILE A 1 88 ? -23.324 -5.106 14.517 1.00 91.50 88 ILE A CA 1
ATOM 737 C C . ILE A 1 88 ? -22.649 -4.462 13.309 1.00 91.50 88 ILE A C 1
ATOM 739 O O . ILE A 1 88 ? -23.218 -3.580 12.667 1.00 91.50 88 ILE A O 1
ATOM 743 N N . THR A 1 89 ? -21.470 -4.961 12.937 1.00 92.19 89 THR A N 1
ATOM 744 C CA . THR A 1 89 ? -20.765 -4.525 11.725 1.00 92.19 89 THR A CA 1
ATOM 745 C C . THR A 1 89 ? -20.949 -5.539 10.601 1.00 92.19 89 THR A C 1
ATOM 747 O O . THR A 1 89 ? -20.555 -6.698 10.717 1.00 92.19 89 THR A O 1
ATOM 750 N N . LYS A 1 90 ? -21.508 -5.104 9.465 1.00 93.25 90 LYS A N 1
ATOM 751 C CA . LYS A 1 90 ? -21.530 -5.895 8.224 1.00 93.25 90 LYS A CA 1
ATOM 752 C C . LYS A 1 90 ? -20.446 -5.385 7.277 1.00 93.25 90 LYS A C 1
ATOM 754 O O . LYS A 1 90 ? -20.725 -4.540 6.427 1.00 93.25 90 LYS A O 1
ATOM 759 N N . ASN A 1 91 ? -19.232 -5.920 7.400 1.00 93.69 91 ASN A N 1
ATOM 760 C CA . ASN A 1 91 ? -18.099 -5.497 6.577 1.00 93.69 91 ASN A CA 1
ATOM 761 C C . ASN A 1 91 ? -18.331 -5.833 5.089 1.00 93.69 91 ASN A C 1
ATOM 763 O O . ASN A 1 91 ? -18.332 -6.994 4.678 1.00 93.69 91 ASN A O 1
ATOM 767 N N . ARG A 1 92 ? -18.556 -4.796 4.274 1.00 94.12 92 ARG A N 1
ATOM 768 C CA . ARG A 1 92 ? -18.646 -4.885 2.804 1.00 94.12 92 ARG A CA 1
ATOM 769 C C . ARG A 1 92 ? -17.380 -4.397 2.102 1.00 94.12 92 ARG A C 1
ATOM 771 O O . ARG A 1 92 ? -17.315 -4.480 0.880 1.00 94.12 92 ARG A O 1
ATOM 778 N N . ILE A 1 93 ? -16.429 -3.853 2.854 1.00 92.81 93 ILE A N 1
ATOM 779 C CA . ILE A 1 93 ? -15.222 -3.211 2.336 1.00 92.81 93 ILE A CA 1
ATOM 780 C C . ILE A 1 93 ? -14.182 -4.287 2.040 1.00 92.81 93 ILE A C 1
ATOM 782 O O . ILE A 1 93 ? -13.780 -4.423 0.887 1.00 92.81 93 ILE A O 1
ATOM 786 N N . ALA A 1 94 ? -13.849 -5.130 3.022 1.00 94.44 94 ALA A N 1
ATOM 787 C CA . ALA A 1 94 ? -12.836 -6.173 2.852 1.00 94.44 94 ALA A CA 1
ATOM 788 C C . ALA A 1 94 ? -13.107 -7.111 1.656 1.00 94.44 94 ALA A C 1
ATOM 790 O O . ALA A 1 94 ? -12.204 -7.303 0.844 1.00 94.44 94 ALA A O 1
ATOM 791 N N . PRO A 1 95 ? -14.339 -7.625 1.430 1.00 95.81 95 PRO A N 1
ATOM 792 C CA . PRO A 1 95 ? -14.609 -8.459 0.257 1.00 95.81 95 PRO A CA 1
ATOM 793 C C . PRO A 1 95 ? -14.407 -7.733 -1.080 1.00 95.81 95 PRO A C 1
ATOM 795 O O . PRO A 1 95 ? -14.012 -8.358 -2.059 1.00 95.81 95 PRO A O 1
ATOM 798 N N . LYS A 1 96 ? -14.675 -6.422 -1.138 1.00 95.31 96 LYS A N 1
ATOM 799 C CA . LYS A 1 96 ? -14.486 -5.623 -2.357 1.00 95.31 96 LYS A CA 1
ATOM 800 C C . LYS A 1 96 ? -13.014 -5.333 -2.621 1.00 95.31 96 LYS A C 1
ATOM 802 O O . LYS A 1 96 ? -12.584 -5.452 -3.760 1.00 95.31 96 LYS A O 1
ATOM 807 N N . VAL A 1 97 ? -12.255 -4.994 -1.581 1.00 94.81 97 VAL A N 1
ATOM 808 C CA . VAL A 1 97 ? -10.801 -4.803 -1.683 1.00 94.81 97 VAL A CA 1
ATOM 809 C C . VAL A 1 97 ? -10.139 -6.100 -2.151 1.00 94.81 97 VAL A C 1
ATOM 811 O O . VAL A 1 97 ? -9.383 -6.084 -3.114 1.00 94.81 97 VAL A O 1
ATOM 814 N N . ASN A 1 98 ? -10.519 -7.242 -1.572 1.00 94.44 98 ASN A N 1
ATOM 815 C CA . ASN A 1 98 ? -10.006 -8.551 -1.983 1.00 94.44 98 ASN A CA 1
ATOM 816 C C . ASN A 1 98 ? -10.371 -8.921 -3.425 1.00 94.44 98 ASN A C 1
ATOM 818 O O . ASN A 1 98 ? -9.581 -9.561 -4.112 1.00 94.44 98 ASN A O 1
ATOM 822 N N . PHE A 1 99 ? -11.546 -8.505 -3.904 1.00 95.88 99 PHE A N 1
ATOM 823 C CA . PHE A 1 99 ? -11.920 -8.681 -5.306 1.00 95.88 99 PHE A CA 1
ATOM 824 C C . PHE A 1 99 ? -11.005 -7.881 -6.243 1.00 95.88 99 PHE A C 1
ATOM 826 O O . PHE A 1 99 ? -10.502 -8.434 -7.215 1.00 95.88 99 PHE A O 1
ATOM 833 N N . ILE A 1 100 ? -10.745 -6.609 -5.926 1.00 94.12 100 ILE A N 1
ATOM 834 C CA . ILE A 1 100 ? -9.849 -5.758 -6.725 1.00 94.12 100 ILE A CA 1
ATOM 835 C C . ILE A 1 100 ? -8.413 -6.292 -6.678 1.00 94.12 100 ILE A C 1
ATOM 837 O O . ILE A 1 100 ? -7.731 -6.283 -7.696 1.00 94.12 100 ILE A O 1
ATOM 841 N N . LEU A 1 101 ? -7.970 -6.814 -5.530 1.00 94.31 101 LEU A N 1
ATOM 842 C CA . LEU A 1 101 ? -6.681 -7.496 -5.433 1.00 94.31 101 LEU A CA 1
ATOM 843 C C . LEU A 1 101 ? -6.617 -8.713 -6.350 1.00 94.31 101 LEU A C 1
ATOM 845 O O . LEU A 1 101 ? -5.628 -8.874 -7.047 1.00 94.31 101 LEU A O 1
ATOM 849 N N . GLY A 1 102 ? -7.669 -9.532 -6.404 1.00 94.69 102 GLY A N 1
ATOM 850 C CA . GLY A 1 102 ? -7.745 -10.650 -7.347 1.00 94.69 102 GLY A CA 1
ATOM 851 C C . GLY A 1 102 ? -7.630 -10.207 -8.810 1.00 94.69 102 GLY A C 1
ATOM 852 O O . GLY A 1 102 ? -6.871 -10.805 -9.568 1.00 94.69 102 GLY A O 1
ATOM 853 N N . GLU A 1 103 ? -8.324 -9.130 -9.184 1.00 94.81 103 GLU A N 1
ATOM 854 C CA . GLU A 1 103 ? -8.254 -8.544 -10.532 1.00 94.81 103 GLU A CA 1
ATOM 855 C C . GLU A 1 103 ? -6.856 -7.988 -10.855 1.00 94.81 103 GLU A C 1
ATOM 857 O O . GLU A 1 103 ? -6.360 -8.121 -11.973 1.00 94.81 103 GLU A O 1
ATOM 862 N N . GLU A 1 104 ? -6.182 -7.385 -9.873 1.00 93.75 104 GLU A N 1
ATOM 863 C CA . GLU A 1 104 ? -4.791 -6.942 -10.006 1.00 93.75 104 GLU A CA 1
ATOM 864 C C . GLU A 1 104 ? -3.868 -8.116 -10.338 1.00 93.75 104 GLU A C 1
ATOM 866 O O . GLU A 1 104 ? -3.012 -7.975 -11.212 1.00 93.75 104 GLU A O 1
ATOM 871 N N . MET A 1 105 ? -4.071 -9.272 -9.692 1.00 92.69 105 MET A N 1
ATOM 872 C CA . MET A 1 105 ? -3.267 -10.468 -9.952 1.00 92.69 105 MET A CA 1
ATOM 873 C C . MET A 1 105 ? -3.494 -11.033 -11.356 1.00 92.69 105 MET A C 1
ATOM 875 O O . MET A 1 105 ? -2.542 -11.507 -11.974 1.00 92.69 105 MET A O 1
ATOM 879 N N . ASP A 1 106 ? -4.728 -10.979 -11.861 1.00 93.56 106 ASP A N 1
ATOM 880 C CA . ASP A 1 106 ? -5.082 -11.500 -13.189 1.00 93.56 106 ASP A CA 1
ATOM 881 C C . ASP A 1 106 ? -4.630 -10.560 -14.323 1.00 93.56 106 ASP A C 1
ATOM 883 O O . ASP A 1 106 ? -4.191 -10.995 -15.385 1.00 93.56 106 ASP A O 1
ATOM 887 N N . SER A 1 107 ? -4.647 -9.246 -14.079 1.00 92.31 107 SER A N 1
ATOM 888 C CA . SER A 1 107 ? -4.274 -8.209 -15.054 1.00 92.31 107 SER A CA 1
ATOM 889 C C . SER A 1 107 ? -2.772 -7.883 -15.095 1.00 92.31 107 SER A C 1
ATOM 891 O O . SER A 1 107 ? -2.366 -6.810 -15.563 1.00 92.31 107 SER A O 1
ATOM 893 N N . ARG A 1 108 ? -1.910 -8.787 -14.616 1.00 88.88 108 ARG A N 1
ATOM 894 C CA . ARG A 1 108 ? -0.453 -8.588 -14.636 1.00 88.88 108 ARG A CA 1
ATOM 895 C C . ARG A 1 108 ? 0.098 -8.650 -16.054 1.00 88.88 108 ARG A C 1
ATOM 897 O O . ARG A 1 108 ? -0.236 -9.524 -16.848 1.00 88.88 108 ARG A O 1
ATOM 904 N N . VAL A 1 109 ? 0.970 -7.693 -16.360 1.00 90.12 109 VAL A N 1
ATOM 905 C CA . VAL A 1 109 ? 1.619 -7.555 -17.665 1.00 90.12 109 VAL A CA 1
ATOM 906 C C . VAL A 1 109 ? 3.092 -7.253 -17.441 1.00 90.12 109 VAL A C 1
ATOM 908 O O . VAL A 1 109 ? 3.426 -6.329 -16.696 1.00 90.12 109 VAL A O 1
ATOM 911 N N . ASP A 1 110 ? 3.951 -8.010 -18.118 1.00 90.12 110 ASP A N 1
ATOM 912 C CA . ASP A 1 110 ? 5.392 -7.782 -18.105 1.00 90.12 110 ASP A CA 1
ATOM 913 C C . ASP A 1 110 ? 5.757 -6.425 -18.724 1.00 90.12 110 ASP A C 1
ATOM 915 O O . ASP A 1 110 ? 5.178 -6.026 -19.746 1.00 90.12 110 ASP A O 1
ATOM 919 N N . 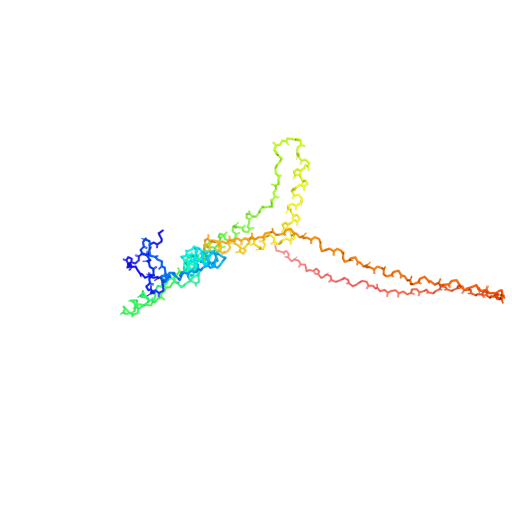PRO A 1 111 ? 6.772 -5.730 -18.183 1.00 91.25 111 PRO A N 1
ATOM 920 C CA . PRO A 1 111 ? 7.267 -4.504 -18.783 1.00 91.25 111 PRO A CA 1
ATOM 921 C C . PRO A 1 111 ? 7.830 -4.782 -20.181 1.00 91.25 111 PRO A C 1
ATOM 923 O O . PRO A 1 111 ? 8.669 -5.661 -20.382 1.00 91.25 111 PRO A O 1
ATOM 926 N N . ARG A 1 112 ? 7.386 -3.991 -21.161 1.00 93.44 112 ARG A N 1
ATOM 927 C CA . ARG A 1 112 ? 7.851 -4.063 -22.548 1.00 93.44 112 ARG A CA 1
ATOM 928 C C . ARG A 1 112 ? 8.309 -2.696 -23.023 1.00 93.44 112 ARG A C 1
ATOM 930 O O . ARG A 1 112 ? 7.565 -1.720 -22.934 1.00 93.44 112 ARG A O 1
ATOM 937 N N . ALA A 1 113 ? 9.515 -2.640 -23.578 1.00 94.81 113 ALA A N 1
ATOM 938 C CA . ALA A 1 113 ? 9.972 -1.465 -24.299 1.00 94.81 113 ALA A CA 1
ATOM 939 C C . ALA A 1 113 ? 9.384 -1.484 -25.714 1.00 94.81 113 ALA A C 1
ATOM 941 O O . ALA A 1 113 ? 9.394 -2.519 -26.389 1.00 94.81 113 ALA A O 1
ATOM 942 N N . PHE A 1 114 ? 8.866 -0.337 -26.154 1.00 94.12 114 PHE A N 1
ATOM 943 C CA . PHE A 1 114 ? 8.396 -0.139 -27.521 1.00 94.12 114 PHE A CA 1
ATOM 944 C C . PHE A 1 114 ? 9.386 0.735 -28.304 1.00 94.12 114 PHE A C 1
ATOM 946 O O . PHE A 1 114 ? 9.849 1.754 -27.775 1.00 94.12 114 PHE A O 1
ATOM 953 N N . PRO A 1 115 ? 9.684 0.389 -29.569 1.00 95.44 115 PRO A N 1
ATOM 954 C CA . PRO A 1 115 ? 10.594 1.169 -30.392 1.00 95.44 115 PRO A CA 1
ATOM 955 C C . PRO A 1 115 ? 9.944 2.500 -30.785 1.00 95.44 115 PRO A C 1
ATOM 957 O O . PRO A 1 115 ? 8.773 2.558 -31.158 1.00 95.44 115 PRO A O 1
ATOM 960 N N . ARG A 1 116 ? 10.715 3.593 -30.741 1.00 92.69 116 ARG A N 1
ATOM 961 C CA . ARG A 1 116 ? 10.251 4.916 -31.213 1.00 92.69 116 ARG A CA 1
ATOM 962 C C . ARG A 1 116 ? 10.285 5.046 -32.740 1.00 92.69 116 ARG A C 1
ATOM 964 O O . ARG A 1 116 ? 9.471 5.759 -33.316 1.00 92.69 116 ARG A O 1
ATOM 971 N N . THR A 1 117 ? 11.214 4.339 -33.382 1.00 92.50 117 THR A N 1
ATOM 972 C CA . THR A 1 117 ? 11.417 4.301 -34.839 1.00 92.50 117 THR A CA 1
ATOM 973 C C . THR A 1 117 ? 11.689 2.855 -35.247 1.00 92.50 117 THR A C 1
ATOM 975 O O . THR A 1 117 ? 12.335 2.141 -34.488 1.00 92.50 117 THR A O 1
ATOM 978 N N . ARG A 1 118 ? 11.315 2.453 -36.472 1.00 86.75 118 ARG A N 1
ATOM 979 C CA . ARG A 1 118 ? 11.550 1.094 -37.022 1.00 86.75 118 ARG A CA 1
ATOM 980 C C . ARG A 1 118 ? 13.009 0.613 -36.995 1.00 86.75 118 ARG A C 1
ATOM 982 O O . ARG A 1 118 ? 13.275 -0.568 -37.149 1.00 86.75 118 ARG A O 1
ATOM 989 N N . HIS A 1 119 ? 13.974 1.521 -36.867 1.00 89.94 119 HIS A N 1
ATOM 990 C CA . HIS A 1 119 ? 15.394 1.163 -36.786 1.00 89.94 119 HIS A CA 1
ATOM 991 C C . HIS A 1 119 ? 15.807 0.635 -35.405 1.00 89.94 119 HIS A C 1
ATOM 993 O O . HIS A 1 119 ? 16.845 -0.006 -35.299 1.00 89.94 119 HIS A O 1
ATOM 999 N N . HIS A 1 120 ? 15.000 0.879 -34.370 1.00 92.81 120 HIS A N 1
ATOM 1000 C CA . HIS A 1 120 ? 15.305 0.526 -32.982 1.00 92.81 120 HIS A CA 1
ATOM 1001 C C . HIS A 1 120 ? 14.568 -0.736 -32.511 1.00 92.81 120 HIS A C 1
ATOM 1003 O O . HIS A 1 120 ? 14.488 -0.979 -31.311 1.00 92.81 120 HIS A O 1
ATOM 1009 N N . ASP A 1 121 ? 14.022 -1.540 -33.428 1.00 92.75 121 ASP A N 1
ATOM 1010 C CA . ASP A 1 121 ? 13.259 -2.745 -33.077 1.00 92.75 121 ASP A CA 1
ATOM 1011 C C . ASP A 1 121 ? 14.129 -3.740 -32.282 1.00 92.75 121 ASP A C 1
ATOM 1013 O O . ASP A 1 121 ? 13.742 -4.163 -31.195 1.00 92.75 121 ASP A O 1
ATOM 1017 N N . LEU A 1 122 ? 15.356 -4.008 -32.751 1.00 92.38 122 LEU A N 1
ATOM 1018 C CA . LEU A 1 122 ? 16.311 -4.902 -32.073 1.00 92.38 122 LEU A CA 1
ATOM 1019 C C . LEU A 1 122 ? 16.763 -4.370 -30.704 1.00 92.38 122 LEU A C 1
ATOM 1021 O O . LEU A 1 122 ? 16.918 -5.128 -29.750 1.00 92.38 122 LEU A O 1
ATOM 1025 N N . GLU A 1 123 ? 16.974 -3.058 -30.593 1.00 92.81 123 GLU A N 1
ATOM 1026 C CA . GLU A 1 123 ? 17.355 -2.423 -29.326 1.00 92.81 123 GLU A CA 1
ATOM 1027 C C . GLU A 1 123 ? 16.211 -2.516 -28.306 1.00 92.81 123 GLU A C 1
ATOM 1029 O O . GLU A 1 123 ? 16.440 -2.766 -27.125 1.00 92.81 123 GLU A O 1
ATOM 1034 N N . SER A 1 124 ? 14.967 -2.375 -28.768 1.00 94.00 124 SER A N 1
ATOM 1035 C CA . SER A 1 124 ? 13.764 -2.491 -27.942 1.00 94.00 124 SER A CA 1
ATOM 1036 C C . SER A 1 124 ? 13.556 -3.907 -27.399 1.00 94.00 124 SER A C 1
ATOM 1038 O O . SER A 1 124 ? 13.120 -4.073 -26.257 1.00 94.00 124 SER A O 1
ATOM 1040 N N . GLU A 1 125 ? 13.873 -4.928 -28.197 1.00 93.62 125 GLU A N 1
ATOM 1041 C CA . GLU A 1 125 ? 13.858 -6.329 -27.760 1.00 93.62 125 GLU A CA 1
ATOM 1042 C C . GLU A 1 125 ? 14.906 -6.570 -26.668 1.00 93.62 125 GLU A C 1
ATOM 1044 O O . GLU A 1 125 ? 14.560 -7.048 -25.589 1.00 93.62 125 GLU A O 1
ATOM 1049 N N . ALA A 1 126 ? 16.146 -6.114 -26.878 1.00 94.38 126 ALA A N 1
ATOM 1050 C CA . ALA A 1 126 ? 17.212 -6.241 -25.883 1.00 94.38 126 ALA A CA 1
ATOM 1051 C C . ALA A 1 126 ? 16.883 -5.532 -24.552 1.00 94.38 126 ALA A C 1
ATOM 1053 O O . ALA A 1 126 ? 17.154 -6.067 -23.476 1.00 94.38 126 ALA A O 1
ATOM 1054 N N . VAL A 1 127 ? 16.265 -4.344 -24.599 1.00 94.50 127 VAL A N 1
ATOM 1055 C CA . VAL A 1 127 ? 15.820 -3.627 -23.389 1.00 94.50 127 VAL A CA 1
ATOM 1056 C C . VAL A 1 127 ? 14.666 -4.357 -22.700 1.00 94.50 127 VAL A C 1
ATOM 1058 O O . VAL A 1 127 ? 14.629 -4.411 -21.474 1.00 94.50 127 VAL A O 1
ATOM 1061 N N . THR A 1 128 ? 13.738 -4.945 -23.457 1.00 95.38 128 THR A N 1
ATOM 1062 C CA . THR A 1 128 ? 12.635 -5.735 -22.883 1.00 95.38 128 THR A CA 1
ATOM 1063 C C . THR A 1 128 ? 13.166 -6.948 -22.120 1.00 95.38 128 THR A C 1
ATOM 1065 O O . THR A 1 128 ? 12.722 -7.206 -21.002 1.00 95.38 128 THR A O 1
ATOM 1068 N N . ASP A 1 129 ? 14.153 -7.650 -22.675 1.00 94.25 129 ASP A N 1
ATOM 1069 C CA . ASP A 1 129 ? 14.788 -8.783 -21.997 1.00 94.25 129 ASP A CA 1
ATOM 1070 C C . ASP A 1 129 ? 15.523 -8.346 -20.722 1.00 94.25 129 ASP A C 1
ATOM 1072 O O . ASP A 1 129 ? 15.412 -9.004 -19.686 1.00 94.25 129 ASP A O 1
ATOM 1076 N N . ALA A 1 130 ? 16.202 -7.193 -20.750 1.00 93.12 130 ALA A N 1
ATOM 1077 C CA . ALA A 1 130 ? 16.840 -6.626 -19.562 1.00 93.12 130 ALA A CA 1
ATOM 1078 C C . ALA A 1 130 ? 15.825 -6.247 -18.463 1.00 93.12 130 ALA A C 1
ATOM 1080 O O . ALA A 1 130 ? 16.073 -6.500 -17.283 1.00 93.12 130 ALA A O 1
ATOM 1081 N N . LEU A 1 131 ? 14.674 -5.671 -18.834 1.00 92.75 131 LEU A N 1
ATOM 1082 C CA . LEU A 1 131 ? 13.605 -5.322 -17.891 1.00 92.75 131 LEU A CA 1
ATOM 1083 C C . LEU A 1 131 ? 12.983 -6.564 -17.246 1.00 92.75 131 LEU A C 1
ATOM 1085 O O . LEU A 1 131 ? 12.764 -6.571 -16.038 1.00 92.75 131 LEU A O 1
ATOM 1089 N N . ARG A 1 132 ? 12.742 -7.622 -18.028 1.00 92.50 132 ARG A N 1
ATOM 1090 C CA . ARG A 1 132 ? 12.231 -8.903 -17.516 1.00 92.50 132 ARG A CA 1
ATOM 1091 C C . ARG A 1 132 ? 13.201 -9.562 -16.549 1.00 92.50 132 ARG A C 1
ATOM 1093 O O . ARG A 1 132 ? 12.787 -9.984 -15.477 1.00 92.50 132 ARG A O 1
ATOM 1100 N N . TYR A 1 133 ? 14.487 -9.590 -16.902 1.00 92.06 133 TYR A N 1
ATOM 1101 C CA . TYR A 1 133 ? 15.526 -10.104 -16.013 1.00 92.06 133 TYR A CA 1
ATOM 1102 C C . TYR A 1 133 ? 15.521 -9.374 -14.666 1.00 92.06 133 TYR A C 1
ATOM 1104 O O . TYR A 1 133 ? 15.572 -10.009 -13.615 1.00 92.06 133 TYR A O 1
ATOM 1112 N N . GLN A 1 134 ? 15.433 -8.041 -14.685 1.00 90.94 134 GLN A N 1
ATOM 1113 C CA . GLN A 1 134 ? 15.400 -7.266 -13.450 1.00 90.94 134 GLN A CA 1
ATOM 1114 C C . GLN A 1 134 ? 14.112 -7.509 -12.652 1.00 90.94 134 GLN A C 1
ATOM 1116 O O . GLN A 1 134 ? 14.184 -7.651 -11.437 1.00 90.94 134 GLN A O 1
ATOM 1121 N N . ALA A 1 135 ? 12.955 -7.589 -13.315 1.00 90.62 135 ALA A N 1
ATOM 1122 C CA . ALA A 1 135 ? 11.680 -7.866 -12.657 1.00 90.62 135 ALA A CA 1
ATOM 1123 C C . ALA A 1 135 ? 11.673 -9.237 -11.955 1.00 90.62 135 ALA A C 1
ATOM 1125 O O . ALA A 1 135 ? 11.201 -9.340 -10.825 1.00 90.62 135 ALA A O 1
ATOM 1126 N N . GLU A 1 136 ? 12.251 -10.265 -12.583 1.00 90.69 136 GLU A N 1
ATOM 1127 C CA . GLU A 1 136 ? 12.427 -11.587 -11.968 1.00 90.69 136 GLU A CA 1
ATOM 1128 C C . GLU A 1 136 ? 13.398 -11.524 -10.781 1.00 90.69 136 GLU A C 1
ATOM 1130 O O . GLU A 1 136 ? 13.113 -12.059 -9.710 1.00 90.69 136 GLU A O 1
ATOM 1135 N N . ALA A 1 137 ? 14.526 -10.828 -10.940 1.00 90.38 137 ALA A N 1
ATOM 1136 C CA . ALA A 1 137 ? 15.528 -10.693 -9.887 1.00 90.38 137 ALA A CA 1
ATOM 1137 C C . ALA A 1 137 ? 15.004 -9.954 -8.642 1.00 90.38 137 ALA A C 1
ATOM 1139 O O . ALA A 1 137 ? 15.442 -10.243 -7.527 1.00 90.38 137 ALA A O 1
ATOM 1140 N N . ASP A 1 138 ? 14.080 -9.011 -8.833 1.00 88.69 138 ASP A N 1
ATOM 1141 C CA . ASP A 1 138 ? 13.449 -8.232 -7.769 1.00 88.69 138 ASP A CA 1
ATOM 1142 C C . ASP A 1 138 ? 12.180 -8.872 -7.185 1.00 88.69 138 ASP A C 1
ATOM 1144 O O . ASP A 1 138 ? 11.610 -8.276 -6.270 1.00 88.69 138 ASP A O 1
ATOM 1148 N N . ASP A 1 139 ? 11.735 -10.033 -7.680 1.00 90.50 139 ASP A N 1
ATOM 1149 C CA . ASP A 1 139 ? 10.430 -10.633 -7.353 1.00 90.50 139 ASP A CA 1
ATOM 1150 C C . ASP A 1 139 ? 9.284 -9.609 -7.484 1.00 90.50 139 ASP A C 1
ATOM 1152 O O . ASP A 1 139 ? 8.528 -9.307 -6.551 1.00 90.50 139 ASP A O 1
ATOM 1156 N N . PHE A 1 140 ? 9.225 -8.981 -8.664 1.00 90.88 140 PHE A N 1
ATOM 1157 C CA . PHE A 1 140 ? 8.368 -7.827 -8.922 1.00 90.88 140 PHE A CA 1
ATOM 1158 C C . PHE A 1 140 ? 6.883 -8.121 -8.688 1.00 90.88 140 PHE A C 1
ATOM 1160 O O . PHE A 1 140 ? 6.172 -7.273 -8.152 1.00 90.88 140 PHE A O 1
ATOM 1167 N N . ASP A 1 141 ? 6.418 -9.325 -9.018 1.00 91.50 141 ASP A N 1
ATOM 1168 C CA . ASP A 1 141 ? 5.021 -9.725 -8.839 1.00 91.50 141 ASP A CA 1
ATOM 1169 C C . ASP A 1 141 ? 4.615 -9.800 -7.362 1.00 91.50 141 ASP A C 1
ATOM 1171 O O . ASP A 1 141 ? 3.521 -9.356 -6.987 1.00 91.50 141 ASP A O 1
ATOM 1175 N N . ALA A 1 142 ? 5.491 -10.322 -6.498 1.00 91.12 142 ALA A N 1
ATOM 1176 C CA . ALA A 1 142 ? 5.239 -10.363 -5.063 1.00 91.12 142 ALA A CA 1
ATOM 1177 C C . ALA A 1 142 ? 5.211 -8.947 -4.473 1.00 91.12 142 ALA A C 1
ATOM 1179 O O . ALA A 1 142 ? 4.241 -8.577 -3.806 1.00 91.12 142 ALA A O 1
ATOM 1180 N N . LYS A 1 143 ? 6.213 -8.119 -4.803 1.00 92.50 143 LYS A N 1
ATOM 1181 C CA . LYS A 1 143 ? 6.273 -6.712 -4.369 1.00 92.50 143 LYS A CA 1
ATOM 1182 C C . LYS A 1 143 ? 5.051 -5.9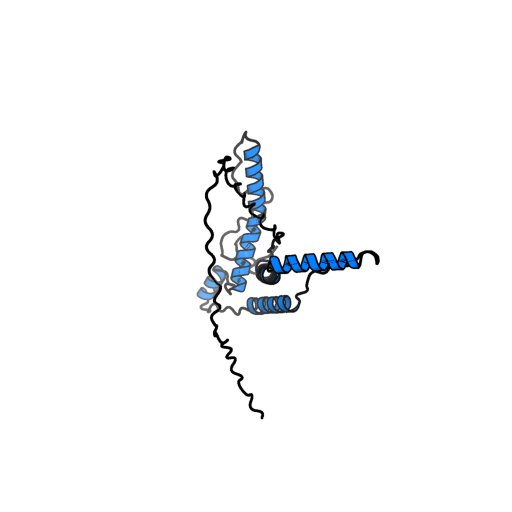23 -4.832 1.00 92.50 143 LYS A C 1
ATOM 1184 O O . LYS A 1 143 ? 4.474 -5.163 -4.060 1.00 92.50 143 LYS A O 1
ATOM 1189 N N . ARG A 1 144 ? 4.624 -6.111 -6.081 1.00 91.56 144 ARG A N 1
ATOM 1190 C CA . ARG A 1 144 ? 3.445 -5.447 -6.644 1.00 91.56 144 ARG A CA 1
ATOM 1191 C C . ARG A 1 144 ? 2.168 -5.838 -5.898 1.00 91.56 144 ARG A C 1
ATOM 1193 O O . ARG A 1 144 ? 1.368 -4.957 -5.604 1.00 91.56 144 ARG A O 1
ATOM 1200 N N . SER A 1 145 ? 2.019 -7.113 -5.529 1.00 91.81 145 SER A N 1
ATOM 1201 C CA . SER A 1 145 ? 0.887 -7.598 -4.719 1.00 91.81 145 SER A CA 1
ATOM 1202 C C . SER A 1 145 ? 0.820 -6.904 -3.357 1.00 91.81 145 SER A C 1
ATOM 1204 O O . SER A 1 145 ? -0.244 -6.466 -2.925 1.00 91.81 145 SER A O 1
ATOM 1206 N N . GLU A 1 146 ? 1.966 -6.800 -2.684 1.00 91.69 146 GLU A N 1
ATOM 1207 C CA . GLU A 1 146 ? 2.091 -6.151 -1.378 1.00 91.69 146 GLU A CA 1
ATOM 1208 C C . GLU A 1 146 ? 1.759 -4.657 -1.470 1.00 91.69 146 GLU A C 1
ATOM 1210 O O . GLU A 1 146 ? 0.930 -4.147 -0.717 1.00 91.69 146 GLU A O 1
ATOM 1215 N N . VAL A 1 147 ? 2.336 -3.967 -2.461 1.00 94.25 147 VAL A N 1
ATOM 1216 C CA . VAL A 1 147 ? 2.051 -2.553 -2.729 1.00 94.25 147 VAL A CA 1
ATOM 1217 C C . VAL A 1 147 ? 0.582 -2.333 -3.055 1.00 94.25 147 VAL A C 1
ATOM 1219 O O . VAL A 1 147 ? 0.005 -1.377 -2.553 1.00 94.25 147 VAL A O 1
ATOM 1222 N N . ALA A 1 148 ? -0.034 -3.191 -3.868 1.00 93.25 148 ALA A N 1
ATOM 1223 C CA . ALA A 1 148 ? -1.440 -3.069 -4.237 1.00 93.25 148 ALA A CA 1
ATOM 1224 C C . ALA A 1 148 ? -2.367 -3.236 -3.024 1.00 93.25 148 ALA A C 1
ATOM 1226 O O . ALA A 1 148 ? -3.315 -2.467 -2.878 1.00 93.25 148 ALA A O 1
ATOM 1227 N N . GLY A 1 149 ? -2.076 -4.195 -2.137 1.00 92.69 149 GLY A N 1
ATOM 1228 C CA . GLY A 1 149 ? -2.822 -4.397 -0.889 1.00 92.69 149 GLY A CA 1
ATOM 1229 C C . GLY A 1 149 ? -2.870 -3.132 -0.051 1.00 92.69 149 GLY A C 1
ATOM 1230 O O . GLY A 1 149 ? -3.945 -2.658 0.320 1.00 92.69 149 GLY A O 1
ATOM 1231 N N . ASP A 1 150 ? -1.705 -2.544 0.172 1.00 93.31 150 ASP A N 1
ATOM 1232 C CA . ASP A 1 150 ? -1.596 -1.343 0.984 1.00 93.31 150 ASP A CA 1
ATOM 1233 C C . ASP A 1 150 ? -2.120 -0.117 0.233 1.00 93.31 150 ASP A C 1
ATOM 1235 O O . ASP A 1 150 ? -2.809 0.701 0.819 1.00 93.31 150 ASP A O 1
ATOM 1239 N N . LEU A 1 151 ? -1.930 -0.017 -1.083 1.00 93.62 151 LEU A N 1
ATOM 1240 C CA . LEU A 1 151 ? -2.495 1.066 -1.890 1.00 93.62 151 LEU A CA 1
ATOM 1241 C C . LEU A 1 151 ? -4.028 1.090 -1.835 1.00 93.62 151 LEU A C 1
ATOM 1243 O O . LEU A 1 151 ? -4.616 2.163 -1.734 1.00 93.62 151 LEU A O 1
ATOM 1247 N N . PHE A 1 152 ? -4.696 -0.063 -1.905 1.00 93.25 152 PHE A N 1
ATOM 1248 C CA . PHE A 1 152 ? -6.160 -0.108 -1.873 1.00 93.25 152 PHE A CA 1
ATOM 1249 C C . PHE A 1 152 ? -6.751 0.120 -0.480 1.00 93.25 152 PHE A C 1
ATOM 1251 O O . PHE A 1 152 ? -7.922 0.489 -0.387 1.00 93.25 152 PHE A O 1
ATOM 1258 N N . ILE A 1 153 ? -5.971 -0.103 0.582 1.00 93.25 153 ILE A N 1
ATOM 1259 C CA . ILE A 1 153 ? -6.414 0.090 1.967 1.00 93.25 153 ILE A CA 1
ATOM 1260 C C . ILE A 1 153 ? -5.997 1.474 2.474 1.00 93.25 153 ILE A C 1
ATOM 1262 O O . ILE A 1 153 ? -6.844 2.259 2.862 1.00 93.25 153 ILE A O 1
ATOM 1266 N N . GLU A 1 154 ? -4.706 1.786 2.428 1.00 90.94 154 GLU A N 1
ATOM 1267 C CA . GLU A 1 154 ? -4.048 2.969 3.000 1.00 90.94 154 GLU A CA 1
ATOM 1268 C C . GLU A 1 154 ? -3.871 4.127 1.999 1.00 90.94 154 GLU A C 1
ATOM 1270 O O . GLU A 1 154 ? -3.280 5.155 2.333 1.00 90.94 154 GLU A O 1
ATOM 1275 N N . ALA A 1 155 ? -4.339 3.963 0.756 1.00 87.56 155 ALA A N 1
ATOM 1276 C CA . ALA A 1 155 ? -4.257 4.926 -0.350 1.00 87.56 155 ALA A CA 1
ATOM 1277 C C . ALA A 1 155 ? -2.844 5.264 -0.870 1.00 87.56 155 ALA A C 1
ATOM 1279 O O . ALA A 1 155 ? -2.729 5.879 -1.933 1.00 87.56 155 ALA A O 1
ATOM 1280 N N . ALA A 1 156 ? -1.769 4.860 -0.188 1.00 85.19 156 ALA A N 1
ATOM 1281 C CA . ALA A 1 156 ? -0.403 5.146 -0.617 1.00 85.19 156 ALA A CA 1
ATOM 1282 C C . ALA A 1 156 ? 0.587 4.052 -0.201 1.00 85.19 156 ALA A C 1
ATOM 1284 O O . ALA A 1 156 ? 0.769 3.777 0.980 1.00 85.19 156 ALA A O 1
ATOM 1285 N N . ARG A 1 157 ? 1.307 3.497 -1.182 1.00 88.81 157 ARG A N 1
ATOM 1286 C CA . ARG A 1 157 ? 2.535 2.721 -0.971 1.00 88.81 157 ARG A CA 1
ATOM 1287 C C . ARG A 1 157 ? 3.437 2.822 -2.198 1.00 88.81 157 ARG A C 1
ATOM 1289 O O . ARG A 1 157 ? 2.966 3.075 -3.304 1.00 88.81 157 ARG A O 1
ATOM 1296 N N . ALA A 1 158 ? 4.734 2.620 -1.997 1.00 87.50 158 ALA A N 1
ATOM 1297 C CA . ALA A 1 158 ? 5.726 2.542 -3.059 1.00 87.50 158 ALA A CA 1
ATOM 1298 C C . ALA A 1 158 ? 6.605 1.301 -2.867 1.00 87.50 158 ALA A C 1
ATOM 1300 O O . ALA A 1 158 ? 6.826 0.861 -1.739 1.00 87.50 158 ALA A O 1
ATOM 1301 N N . ALA A 1 159 ? 7.123 0.766 -3.970 1.00 87.88 159 ALA A N 1
ATOM 1302 C CA . ALA A 1 159 ? 8.199 -0.215 -3.960 1.00 87.88 159 ALA A CA 1
ATOM 1303 C C . ALA A 1 159 ? 9.394 0.332 -4.733 1.00 87.88 159 ALA A C 1
ATOM 1305 O O . ALA A 1 159 ? 9.244 0.973 -5.774 1.00 87.88 159 ALA A O 1
ATOM 1306 N N . GLU A 1 160 ? 10.580 0.030 -4.224 1.00 88.62 160 GLU A N 1
ATOM 1307 C CA . GLU A 1 160 ? 11.837 0.285 -4.906 1.00 88.62 160 GLU A CA 1
ATOM 1308 C C . GLU A 1 160 ? 12.324 -1.004 -5.578 1.00 88.62 160 GLU A C 1
ATOM 1310 O O . GLU A 1 160 ? 12.272 -2.098 -5.007 1.00 88.62 160 GLU A O 1
ATOM 1315 N N . CYS A 1 161 ? 12.790 -0.865 -6.816 1.00 82.94 161 CYS A N 1
ATOM 1316 C CA . CYS A 1 161 ? 13.444 -1.926 -7.571 1.00 82.94 161 CYS A CA 1
ATOM 1317 C C . CYS A 1 161 ? 14.890 -1.496 -7.786 1.00 82.94 161 CYS A C 1
ATOM 1319 O O . CYS A 1 161 ? 15.149 -0.484 -8.443 1.00 82.94 161 CYS A O 1
ATOM 1321 N N . SER A 1 162 ? 15.823 -2.228 -7.184 1.00 82.25 162 SER A N 1
ATOM 1322 C CA . SER A 1 162 ? 17.238 -1.874 -7.204 1.00 82.25 162 SER A CA 1
ATOM 1323 C C . SER A 1 162 ? 17.980 -2.862 -8.096 1.00 82.25 162 SER A C 1
ATOM 1325 O O . SER A 1 162 ? 17.825 -4.072 -7.903 1.00 82.25 162 SER A O 1
ATOM 1327 N N . PRO A 1 163 ? 18.803 -2.399 -9.051 1.00 79.62 163 PRO A N 1
ATOM 1328 C CA . PRO A 1 163 ? 19.519 -3.300 -9.935 1.00 79.62 163 PRO A CA 1
ATOM 1329 C C . PRO A 1 163 ? 20.402 -4.231 -9.113 1.00 79.62 163 PRO A C 1
ATOM 1331 O O . PRO A 1 163 ? 21.175 -3.781 -8.260 1.00 79.62 163 PRO A O 1
ATOM 1334 N N . VAL A 1 164 ? 20.310 -5.535 -9.381 1.00 74.25 164 VAL A N 1
ATOM 1335 C CA . VAL A 1 164 ? 21.192 -6.502 -8.729 1.00 74.25 164 VAL A CA 1
ATOM 1336 C C . VAL A 1 164 ? 22.612 -6.196 -9.177 1.00 74.25 164 VAL A C 1
ATOM 1338 O O . VAL A 1 164 ? 23.009 -6.476 -10.309 1.00 74.25 164 VAL A O 1
ATOM 1341 N N . THR A 1 165 ? 23.399 -5.602 -8.282 1.00 68.69 165 THR A N 1
ATOM 1342 C CA . THR A 1 165 ? 24.827 -5.451 -8.531 1.00 68.69 165 THR A CA 1
ATOM 1343 C C . THR A 1 165 ? 25.429 -6.853 -8.540 1.00 68.69 165 THR A C 1
ATOM 1345 O O . THR A 1 165 ? 25.255 -7.603 -7.571 1.00 68.69 165 THR A O 1
ATOM 1348 N N . PRO A 1 166 ? 26.111 -7.272 -9.622 1.00 62.38 166 PRO A N 1
ATOM 1349 C CA . PRO A 1 166 ? 26.804 -8.543 -9.600 1.00 62.38 166 PRO A CA 1
ATOM 1350 C C . PRO A 1 166 ? 27.800 -8.472 -8.449 1.00 62.38 166 PRO A C 1
ATOM 1352 O O . PRO A 1 166 ? 28.678 -7.606 -8.426 1.00 62.38 166 PRO A O 1
ATOM 1355 N N . LYS A 1 167 ? 27.616 -9.354 -7.460 1.00 56.75 167 LYS A N 1
ATOM 1356 C CA . LYS A 1 167 ? 28.489 -9.464 -6.293 1.00 56.75 167 LYS A CA 1
ATOM 1357 C C . LYS A 1 167 ? 29.923 -9.454 -6.798 1.00 56.75 167 LYS A C 1
ATOM 1359 O O . LYS A 1 167 ? 30.305 -10.381 -7.513 1.00 56.75 167 LYS A O 1
ATOM 1364 N N . ALA A 1 168 ? 30.674 -8.399 -6.464 1.00 54.06 168 ALA A N 1
ATOM 1365 C CA . ALA A 1 168 ? 32.046 -8.229 -6.919 1.00 54.06 168 ALA A CA 1
ATOM 1366 C C . ALA A 1 168 ? 32.769 -9.559 -6.720 1.00 54.06 168 ALA A C 1
ATOM 1368 O O . ALA A 1 168 ? 32.825 -10.072 -5.594 1.00 54.06 168 ALA A O 1
ATOM 1369 N N . ALA A 1 169 ? 33.219 -10.163 -7.825 1.00 52.66 169 ALA A N 1
ATOM 1370 C CA . ALA A 1 169 ? 33.954 -11.411 -7.775 1.00 52.66 169 ALA A CA 1
ATOM 1371 C C . ALA A 1 169 ? 35.097 -11.175 -6.794 1.00 52.66 169 ALA A C 1
ATOM 1373 O O . ALA A 1 169 ? 35.956 -10.331 -7.048 1.00 52.66 169 ALA A O 1
ATOM 1374 N N . ARG A 1 170 ? 35.059 -11.843 -5.632 1.00 49.75 170 ARG A N 1
ATOM 1375 C CA . ARG A 1 170 ? 36.162 -11.783 -4.675 1.00 49.75 170 ARG A CA 1
ATOM 1376 C C . ARG A 1 170 ? 37.384 -12.181 -5.478 1.00 49.75 170 ARG A C 1
ATOM 1378 O O . ARG A 1 170 ? 37.474 -13.330 -5.909 1.00 49.75 170 ARG A O 1
ATOM 1385 N N . SER A 1 171 ? 38.272 -11.228 -5.742 1.00 55.00 171 SER A N 1
ATOM 1386 C CA . SER A 1 171 ? 39.552 -11.527 -6.345 1.00 55.00 171 SER A CA 1
ATOM 1387 C C . SER A 1 171 ? 40.241 -12.431 -5.339 1.00 55.00 171 SER A C 1
ATOM 1389 O O . SER A 1 171 ? 40.700 -12.002 -4.284 1.00 55.00 171 SER A O 1
ATOM 1391 N N . SER A 1 172 ? 40.217 -13.734 -5.604 1.00 52.41 172 SER A N 1
ATOM 1392 C CA . SER A 1 172 ? 41.093 -14.659 -4.917 1.00 52.41 172 SER A CA 1
ATOM 1393 C C . SER A 1 172 ? 42.491 -14.189 -5.285 1.00 52.41 172 SER A C 1
ATOM 1395 O O . SER A 1 172 ? 42.970 -14.470 -6.389 1.00 52.41 172 SER A O 1
ATOM 1397 N N . SER A 1 173 ? 43.109 -13.396 -4.415 1.00 53.88 173 SER A N 1
ATOM 1398 C CA . SER A 1 173 ? 44.531 -13.135 -4.468 1.00 53.88 173 SER A CA 1
ATOM 1399 C C . SER A 1 173 ? 45.186 -14.504 -4.383 1.00 53.88 173 SER A C 1
ATOM 1401 O O . SER A 1 173 ? 45.281 -15.125 -3.327 1.00 53.88 173 SER A O 1
ATOM 1403 N N . ARG A 1 174 ? 45.571 -15.039 -5.544 1.00 45.44 174 ARG A N 1
ATOM 1404 C CA . ARG A 1 174 ? 46.539 -16.121 -5.595 1.00 45.44 174 ARG A CA 1
ATOM 1405 C C . ARG A 1 174 ? 47.797 -15.514 -5.006 1.00 45.44 174 ARG A C 1
ATOM 1407 O O . ARG A 1 174 ? 48.505 -14.783 -5.689 1.00 45.44 174 ARG A O 1
ATOM 1414 N N . THR A 1 175 ? 48.033 -15.757 -3.724 1.00 45.84 175 THR A N 1
ATOM 1415 C CA . THR A 1 175 ? 49.360 -15.617 -3.146 1.00 45.84 175 THR A CA 1
ATOM 1416 C C . THR A 1 175 ? 50.253 -16.512 -3.990 1.00 45.84 175 THR A C 1
ATOM 1418 O O . THR A 1 175 ? 50.120 -17.736 -3.955 1.00 45.84 175 THR A O 1
ATOM 1421 N N . SER A 1 176 ? 51.075 -15.903 -4.843 1.00 48.91 176 SER A N 1
ATOM 1422 C CA . SER A 1 176 ? 52.089 -16.619 -5.605 1.00 48.91 176 SER A CA 1
ATOM 1423 C C . SER A 1 176 ? 52.883 -17.484 -4.624 1.00 48.91 176 SER A C 1
ATOM 1425 O O . SER A 1 176 ? 53.285 -16.967 -3.576 1.00 48.91 176 SER A O 1
ATOM 1427 N N . PRO A 1 177 ? 53.093 -18.784 -4.895 1.00 55.88 177 PRO A N 1
ATOM 1428 C CA . PRO A 1 177 ? 53.949 -19.579 -4.031 1.00 55.88 177 PRO A CA 1
ATOM 1429 C C . PRO A 1 177 ? 55.339 -18.926 -4.004 1.00 55.88 177 PRO A C 1
ATOM 1431 O O . PRO A 1 177 ? 55.787 -18.428 -5.044 1.00 55.88 177 PRO A O 1
ATOM 1434 N N . PRO A 1 178 ? 56.014 -18.878 -2.841 1.00 47.19 178 PRO A N 1
ATOM 1435 C CA . PRO A 1 178 ? 57.334 -18.279 -2.762 1.00 47.19 178 PRO A CA 1
ATOM 1436 C C . PRO A 1 178 ? 58.259 -19.002 -3.739 1.00 47.19 178 PRO A C 1
ATOM 1438 O O . PRO A 1 178 ? 58.308 -20.233 -3.781 1.00 47.19 178 PRO A O 1
ATOM 1441 N N . THR A 1 179 ? 58.960 -18.214 -4.550 1.00 47.16 179 THR A N 1
ATOM 1442 C CA . THR A 1 179 ? 60.005 -18.657 -5.472 1.00 47.16 179 THR A CA 1
ATOM 1443 C C . THR A 1 179 ? 60.969 -19.587 -4.742 1.00 47.16 179 THR A C 1
ATOM 1445 O O . THR A 1 179 ? 61.743 -19.137 -3.897 1.00 47.16 179 THR A O 1
ATOM 1448 N N . ALA A 1 180 ? 60.909 -20.884 -5.052 1.00 41.81 180 ALA A N 1
ATOM 1449 C CA . ALA A 1 180 ? 61.885 -21.847 -4.574 1.00 41.81 180 ALA A CA 1
ATOM 1450 C C . ALA A 1 180 ? 63.247 -21.486 -5.176 1.00 41.81 180 ALA A C 1
ATOM 1452 O O . ALA A 1 180 ? 63.414 -21.439 -6.396 1.00 41.81 180 ALA A O 1
ATOM 1453 N N . SER A 1 181 ? 64.205 -21.187 -4.306 1.00 40.41 181 SER A N 1
ATOM 1454 C CA . SER A 1 181 ? 65.593 -20.952 -4.662 1.00 40.41 181 SER A CA 1
ATOM 1455 C C . SER A 1 181 ? 66.207 -22.205 -5.286 1.00 40.41 181 SER A C 1
ATOM 1457 O O . SER A 1 181 ? 66.046 -23.330 -4.811 1.00 40.41 181 SER A O 1
ATOM 1459 N N . THR A 1 182 ? 66.935 -21.979 -6.375 1.00 44.69 182 THR A N 1
ATOM 1460 C CA . THR A 1 182 ? 67.784 -22.937 -7.076 1.00 44.69 182 THR A CA 1
ATOM 1461 C C . THR A 1 182 ? 68.634 -23.744 -6.098 1.00 44.69 182 THR A C 1
ATOM 1463 O O . THR A 1 182 ? 69.551 -23.210 -5.481 1.00 44.69 182 THR A O 1
A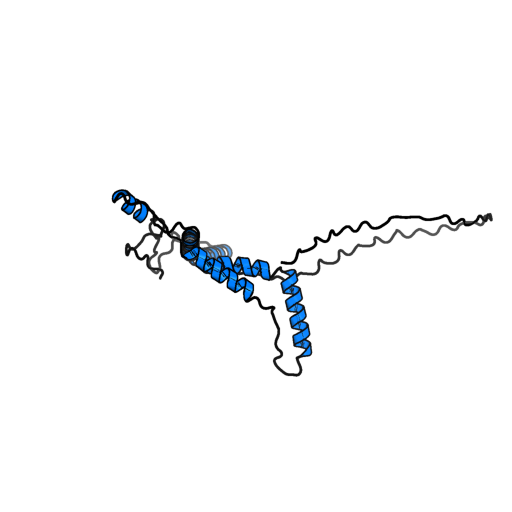TOM 1466 N N . THR A 1 183 ? 68.372 -25.047 -6.007 1.00 39.56 183 THR A N 1
ATOM 1467 C CA . THR A 1 183 ? 69.350 -26.014 -5.504 1.00 39.56 183 THR A CA 1
ATOM 1468 C C . THR A 1 183 ? 69.484 -27.113 -6.549 1.00 39.56 183 THR A C 1
ATOM 1470 O O . THR A 1 183 ? 68.530 -27.816 -6.870 1.00 39.56 183 THR A O 1
ATOM 1473 N N . THR A 1 184 ? 70.664 -27.191 -7.148 1.00 41.66 184 THR A N 1
ATOM 1474 C CA . THR A 1 184 ? 71.081 -28.192 -8.131 1.00 41.66 184 THR A CA 1
ATOM 1475 C C . THR A 1 184 ? 71.047 -29.603 -7.530 1.00 41.66 184 THR A C 1
ATOM 1477 O O . THR A 1 184 ? 71.684 -29.826 -6.500 1.00 41.66 184 THR A O 1
ATOM 1480 N N . PRO A 1 185 ? 70.390 -30.593 -8.163 1.00 40.56 185 PRO A N 1
ATOM 1481 C CA . PRO A 1 185 ? 70.569 -31.986 -7.785 1.00 40.56 185 PRO A CA 1
ATOM 1482 C C . PRO A 1 185 ? 71.738 -32.601 -8.563 1.00 40.56 185 PRO A C 1
ATOM 1484 O O . PRO A 1 185 ? 71.710 -32.757 -9.785 1.00 40.56 185 PRO A O 1
ATOM 1487 N N . THR A 1 186 ? 72.779 -32.952 -7.815 1.00 40.12 186 THR A N 1
ATOM 1488 C CA . THR A 1 186 ? 73.915 -33.761 -8.254 1.00 40.12 186 THR A CA 1
ATOM 1489 C C . THR A 1 186 ? 73.452 -35.159 -8.682 1.00 40.12 186 THR A C 1
ATOM 1491 O O . THR A 1 186 ? 72.590 -35.778 -8.064 1.00 40.12 186 THR A O 1
ATOM 1494 N N . HIS A 1 187 ? 74.054 -35.631 -9.769 1.00 34.19 187 HIS A N 1
ATOM 1495 C CA . HIS A 1 187 ? 73.877 -36.909 -10.455 1.00 34.19 187 HIS A CA 1
ATOM 1496 C C . HIS A 1 187 ? 73.819 -38.141 -9.524 1.00 34.19 187 HIS A C 1
ATOM 1498 O O . HIS A 1 187 ? 74.714 -38.348 -8.708 1.00 34.19 187 HIS A O 1
ATOM 1504 N N . GLY A 1 188 ? 72.808 -39.003 -9.696 1.00 37.00 188 GLY A N 1
ATOM 1505 C CA . GLY A 1 188 ? 72.698 -40.268 -8.960 1.00 37.00 188 GLY A CA 1
ATOM 1506 C C . GLY A 1 188 ? 71.536 -41.149 -9.428 1.00 37.00 188 GLY A C 1
ATOM 1507 O O . GLY A 1 188 ? 70.404 -41.009 -8.986 1.00 37.00 188 GLY A O 1
ATOM 1508 N N . SER A 1 189 ? 71.840 -42.063 -10.343 1.00 38.41 189 SER A N 1
ATOM 1509 C CA . SER A 1 189 ? 70.982 -43.082 -10.957 1.00 38.41 189 SER A CA 1
ATOM 1510 C C . SER A 1 189 ? 70.132 -43.929 -9.992 1.00 38.41 189 SER A C 1
ATOM 1512 O O . SER A 1 189 ? 70.684 -44.484 -9.042 1.00 38.41 189 SER A O 1
ATOM 1514 N N . ARG A 1 190 ? 68.872 -44.229 -10.360 1.00 37.91 190 ARG A N 1
ATOM 1515 C CA . ARG A 1 190 ? 68.369 -45.621 -10.439 1.00 37.91 190 ARG A CA 1
ATOM 1516 C C . ARG A 1 190 ? 66.990 -45.740 -11.095 1.00 37.91 190 ARG A C 1
ATOM 1518 O O . ARG A 1 190 ? 66.015 -45.114 -10.706 1.00 37.91 190 ARG A O 1
ATOM 1525 N N . ILE A 1 191 ? 66.963 -46.621 -12.087 1.00 42.88 191 ILE A N 1
ATOM 1526 C CA . ILE A 1 191 ? 65.821 -47.172 -12.814 1.00 42.88 191 ILE A CA 1
ATOM 1527 C C . ILE A 1 191 ? 65.027 -48.095 -11.886 1.00 42.88 191 ILE A C 1
ATOM 1529 O O . ILE A 1 191 ? 65.631 -49.002 -11.320 1.00 42.88 191 ILE A O 1
ATOM 1533 N N . THR A 1 192 ? 63.695 -47.980 -11.823 1.00 38.22 192 THR A N 1
ATOM 1534 C CA . THR A 1 192 ? 62.804 -49.152 -11.666 1.00 38.22 192 THR A CA 1
ATOM 1535 C C . THR A 1 192 ? 61.404 -48.859 -12.232 1.00 38.22 192 THR A C 1
ATOM 1537 O O . THR A 1 192 ? 60.722 -47.936 -11.800 1.00 38.22 192 THR A O 1
ATOM 1540 N N . ARG A 1 193 ? 60.988 -49.660 -13.225 1.00 37.75 193 ARG A N 1
ATOM 1541 C CA . ARG A 1 193 ? 59.614 -49.779 -13.758 1.00 37.75 193 ARG A CA 1
ATOM 1542 C C . ARG A 1 193 ? 58.728 -50.540 -12.767 1.00 37.75 193 ARG A C 1
ATOM 1544 O O . ARG A 1 193 ? 59.217 -51.552 -12.292 1.00 37.75 193 ARG A O 1
ATOM 1551 N N . MET A 1 194 ? 57.437 -50.205 -12.635 1.00 33.91 194 MET A N 1
ATOM 1552 C CA . MET A 1 194 ? 56.295 -51.144 -12.457 1.00 33.91 194 MET A CA 1
ATOM 1553 C C . MET A 1 194 ? 54.976 -50.381 -12.720 1.00 33.91 194 MET A C 1
ATOM 1555 O O . MET A 1 194 ? 54.736 -49.351 -12.110 1.00 33.91 194 MET A O 1
ATOM 1559 N N . ARG A 1 195 ? 54.289 -50.644 -13.842 1.00 36.25 195 ARG A N 1
ATOM 1560 C CA . ARG A 1 195 ? 53.156 -51.577 -14.072 1.00 36.25 195 ARG A CA 1
ATOM 1561 C C . ARG A 1 195 ? 51.786 -51.033 -13.629 1.00 36.25 195 ARG A C 1
ATOM 1563 O O . ARG A 1 195 ? 51.501 -50.898 -12.449 1.00 36.25 195 ARG A O 1
ATOM 1570 N N . ALA A 1 196 ? 50.940 -50.795 -14.632 1.00 35.31 196 ALA A N 1
ATOM 1571 C CA . ALA A 1 196 ? 49.520 -50.491 -14.522 1.00 35.31 196 ALA A CA 1
ATOM 1572 C C . ALA A 1 196 ? 48.696 -51.740 -14.163 1.00 35.31 196 ALA A C 1
ATOM 1574 O O . ALA A 1 196 ? 49.003 -52.840 -14.626 1.00 35.31 196 ALA A O 1
ATOM 1575 N N . THR A 1 197 ? 47.613 -51.542 -13.411 1.00 47.50 197 THR A N 1
ATOM 1576 C CA . THR A 1 197 ? 46.483 -52.478 -13.308 1.00 47.50 197 THR A CA 1
ATOM 1577 C C . THR A 1 197 ? 45.174 -51.676 -13.331 1.00 47.50 197 THR A C 1
ATOM 1579 O O . THR A 1 197 ? 45.095 -50.657 -12.645 1.00 47.50 197 THR A O 1
ATOM 1582 N N . PRO A 1 198 ? 44.162 -52.077 -14.123 1.00 48.06 198 PRO A N 1
ATOM 1583 C CA . PRO A 1 198 ? 42.809 -51.544 -14.025 1.00 48.06 198 PRO A CA 1
ATOM 1584 C C . PRO A 1 198 ? 41.882 -52.554 -13.323 1.00 48.06 198 PRO A C 1
ATOM 1586 O O . PRO A 1 198 ? 41.918 -53.747 -13.615 1.00 48.06 198 PRO A O 1
ATOM 1589 N N . GLY A 1 199 ? 41.020 -52.075 -12.428 1.00 36.97 199 GLY A N 1
ATOM 1590 C CA . GLY A 1 199 ? 39.894 -52.827 -11.861 1.00 36.97 199 GLY A CA 1
ATOM 1591 C C . GLY A 1 199 ? 38.739 -51.852 -11.637 1.00 36.97 199 GLY A C 1
ATOM 1592 O O . GLY A 1 199 ? 38.906 -50.861 -10.941 1.00 36.97 199 GLY A O 1
ATOM 1593 N N . SER A 1 200 ? 37.685 -51.935 -12.449 1.00 34.31 200 SER A N 1
ATOM 1594 C CA . SER A 1 200 ? 36.437 -52.664 -12.168 1.00 34.31 200 SER A CA 1
ATOM 1595 C C . SER A 1 200 ? 35.457 -51.870 -11.286 1.00 34.31 200 SER A C 1
ATOM 1597 O O . SER A 1 200 ? 35.552 -51.862 -10.065 1.00 34.31 200 SER A O 1
ATOM 1599 N N . SER A 1 201 ? 34.486 -51.254 -11.968 1.00 38.81 201 SER A N 1
ATOM 1600 C CA . SER A 1 201 ? 33.114 -50.867 -11.562 1.00 38.81 201 SER A CA 1
ATOM 1601 C C . SER A 1 201 ? 32.391 -51.956 -10.723 1.00 38.81 201 SER A C 1
ATOM 1603 O O . SER A 1 201 ? 32.855 -53.098 -10.805 1.00 38.81 201 SER A O 1
ATOM 1605 N N . PRO A 1 202 ? 31.247 -51.718 -10.012 1.00 49.03 202 PRO A N 1
ATOM 1606 C CA . PRO A 1 202 ? 30.085 -50.956 -10.519 1.00 49.03 202 PRO A CA 1
ATOM 1607 C C . PRO A 1 202 ? 29.126 -50.252 -9.518 1.00 49.03 202 PRO A C 1
ATOM 1609 O O . PRO A 1 202 ? 29.102 -50.520 -8.325 1.00 49.03 202 PRO A O 1
ATOM 1612 N N . GLY A 1 203 ? 28.230 -49.432 -10.089 1.00 32.25 203 GLY A N 1
ATOM 1613 C CA . GLY A 1 203 ? 26.794 -49.474 -9.770 1.00 32.25 203 GLY A CA 1
ATOM 1614 C C . GLY A 1 203 ? 26.260 -48.527 -8.690 1.00 32.25 203 GLY A C 1
ATOM 1615 O O . GLY A 1 203 ? 26.326 -48.832 -7.507 1.00 32.25 203 GLY A O 1
ATOM 1616 N N . CYS A 1 204 ? 25.581 -47.454 -9.104 1.00 32.19 204 CYS A N 1
ATOM 1617 C CA . CYS A 1 204 ? 24.536 -46.830 -8.288 1.00 32.19 204 CYS A CA 1
ATOM 1618 C C . CYS A 1 204 ? 23.356 -46.452 -9.196 1.00 32.19 204 CYS A C 1
ATOM 1620 O O . CYS A 1 204 ? 23.473 -45.609 -10.084 1.00 32.19 204 CYS A O 1
ATOM 1622 N N . THR A 1 205 ? 22.253 -47.178 -9.033 1.00 39.78 205 THR A N 1
ATOM 1623 C CA . THR A 1 205 ? 21.009 -47.071 -9.800 1.00 39.78 205 THR A CA 1
ATOM 1624 C C . THR A 1 205 ? 20.150 -45.915 -9.301 1.00 39.78 205 THR A C 1
ATOM 1626 O O . THR A 1 205 ? 19.953 -45.751 -8.099 1.00 39.78 205 THR A O 1
ATOM 1629 N N . ALA A 1 206 ? 19.601 -45.151 -10.244 1.00 38.31 206 ALA A N 1
ATOM 1630 C CA . ALA A 1 206 ? 18.627 -44.097 -10.008 1.00 38.31 206 ALA A CA 1
ATOM 1631 C C . ALA A 1 206 ? 17.285 -44.665 -9.512 1.00 38.31 206 ALA A C 1
ATOM 1633 O O . ALA A 1 206 ? 16.693 -45.530 -10.157 1.00 38.31 206 ALA A O 1
ATOM 1634 N N . THR A 1 207 ? 16.777 -44.127 -8.405 1.00 36.81 207 THR A N 1
ATOM 1635 C CA . THR A 1 207 ? 15.412 -44.369 -7.922 1.00 36.81 207 THR A CA 1
ATOM 1636 C C . THR A 1 207 ? 14.532 -43.208 -8.371 1.00 36.81 207 THR A C 1
ATOM 1638 O O . THR A 1 207 ? 14.559 -42.138 -7.768 1.00 36.81 207 THR A O 1
ATOM 1641 N N . SER A 1 208 ? 13.741 -43.404 -9.429 1.00 39.62 208 SER A N 1
ATOM 1642 C CA . SER A 1 208 ? 12.592 -42.547 -9.728 1.00 39.62 208 SER A CA 1
ATOM 1643 C C . SER A 1 208 ? 11.322 -43.330 -9.397 1.00 39.62 208 SER A C 1
ATOM 1645 O O . SER A 1 208 ? 11.103 -44.438 -9.880 1.00 39.62 208 SER A O 1
ATOM 1647 N N . SER A 1 209 ? 10.493 -42.787 -8.507 1.00 36.53 209 SER A N 1
ATOM 1648 C CA . SER A 1 209 ? 9.150 -43.310 -8.267 1.00 36.53 209 SER A CA 1
ATOM 1649 C C . SER A 1 209 ? 8.163 -42.147 -8.295 1.00 36.53 209 SER A C 1
ATOM 1651 O O . SER A 1 209 ? 7.951 -41.448 -7.311 1.00 36.53 209 SER A O 1
ATOM 1653 N N . ARG A 1 210 ? 7.588 -41.899 -9.476 1.00 41.66 210 ARG A N 1
ATOM 1654 C CA . ARG A 1 210 ? 6.336 -41.149 -9.620 1.00 41.66 210 ARG A CA 1
ATOM 1655 C C . ARG A 1 210 ? 5.222 -42.183 -9.754 1.00 41.66 210 ARG A C 1
ATOM 1657 O O . ARG A 1 210 ? 5.224 -42.965 -10.700 1.00 41.66 210 ARG A O 1
ATOM 1664 N N . ARG A 1 211 ? 4.300 -42.222 -8.789 1.00 40.22 211 ARG A N 1
ATOM 1665 C CA . ARG A 1 211 ? 3.063 -43.011 -8.880 1.00 40.22 211 ARG A CA 1
ATOM 1666 C C . ARG A 1 211 ? 2.038 -42.222 -9.692 1.00 40.22 211 ARG A C 1
ATOM 1668 O O . ARG A 1 211 ? 1.658 -41.128 -9.291 1.00 40.22 211 ARG A O 1
ATOM 1675 N N . CYS A 1 212 ? 1.599 -42.790 -10.811 1.00 33.00 212 CYS A N 1
ATOM 1676 C CA . CYS A 1 212 ? 0.395 -42.379 -11.528 1.00 33.00 212 CYS A CA 1
ATOM 1677 C C . CYS A 1 212 ? -0.849 -42.907 -10.796 1.00 33.00 212 CYS A C 1
ATOM 1679 O O . CYS A 1 212 ? -0.876 -44.066 -10.380 1.00 33.00 212 CYS A O 1
ATOM 1681 N N . ILE A 1 213 ? -1.876 -42.067 -10.669 1.00 44.72 213 ILE A N 1
ATOM 1682 C CA . ILE A 1 213 ? -3.221 -42.435 -10.207 1.00 44.72 213 ILE A CA 1
ATOM 1683 C C . ILE A 1 213 ? -4.118 -42.519 -11.456 1.00 44.72 213 ILE A C 1
ATOM 1685 O O . ILE A 1 213 ? -4.094 -41.575 -12.246 1.00 44.72 213 ILE A O 1
ATOM 1689 N N . PRO A 1 214 ? -4.883 -43.605 -11.678 1.00 48.59 214 PRO A N 1
ATOM 1690 C CA . PRO A 1 214 ? -5.805 -43.697 -12.804 1.00 48.59 214 PRO A CA 1
ATOM 1691 C C . PRO A 1 214 ? -7.159 -43.048 -12.482 1.00 48.59 214 PRO A C 1
ATOM 1693 O O . PRO A 1 214 ? -7.794 -43.357 -11.474 1.00 48.59 214 PRO A O 1
ATOM 1696 N N . THR A 1 215 ? -7.607 -42.168 -13.372 1.00 51.69 215 THR A N 1
ATOM 1697 C CA . THR A 1 215 ? -8.939 -41.553 -13.392 1.00 51.69 215 THR A CA 1
ATOM 1698 C C . THR A 1 215 ? -9.971 -42.583 -13.861 1.00 51.69 215 THR A C 1
ATOM 1700 O O . THR A 1 215 ? -9.820 -43.151 -14.943 1.00 51.69 215 THR A O 1
ATOM 1703 N N . GLN A 1 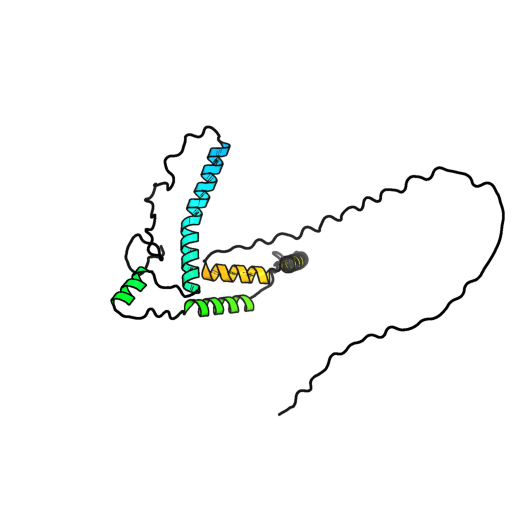216 ? -11.017 -42.837 -13.070 1.00 49.28 216 GLN A N 1
ATOM 1704 C CA . GLN A 1 216 ? -12.176 -43.608 -13.528 1.00 49.28 216 GLN A CA 1
ATOM 1705 C C . GLN A 1 216 ? -13.134 -42.695 -14.297 1.00 49.28 216 GLN A C 1
ATOM 1707 O O . GLN A 1 216 ? -13.446 -41.595 -13.847 1.00 49.28 216 GLN A O 1
ATOM 1712 N N . GLN A 1 217 ? -13.553 -43.158 -15.471 1.00 47.66 217 GLN A N 1
ATOM 1713 C CA . GLN A 1 217 ? -14.565 -42.527 -16.310 1.00 47.66 217 GLN A CA 1
ATOM 1714 C C . GLN A 1 217 ? -15.965 -42.905 -15.807 1.00 47.66 217 GLN A C 1
ATOM 1716 O O . GLN A 1 217 ? -16.225 -44.078 -15.533 1.00 47.66 217 GLN A O 1
ATOM 1721 N N . THR A 1 218 ? -16.849 -41.915 -15.738 1.00 47.75 218 THR A N 1
ATOM 1722 C CA . THR A 1 218 ? -18.310 -42.064 -15.821 1.00 47.75 218 THR A CA 1
ATOM 1723 C C . THR A 1 218 ? -18.785 -41.307 -17.041 1.00 47.75 218 THR A C 1
ATOM 1725 O O . THR A 1 218 ? -18.274 -40.176 -17.216 1.00 47.75 218 THR A O 1
#

Radius of gyration: 35.35 Å; chains: 1; bounding box: 104×83×63 Å

Secondary structure (DSSP, 8-state):
----TT--TTB-TTSPBP----TT--SS-S------HHHHHHHHHHHHHHHHHHHHHHHHHHHHHHHHT--S-HHHHHHHHHTT--------HHHHHHHHHHHHHHT--------SSGGGHHHHHHHHHHHHHHHHHTTHHHHHHHHHHHHHHHS--------------------PPP--------------------------------PPPPPPP-

Foldseek 3Di:
DPDDPVPDPAAALQGHGPPPDDDPDDPDDDDDPDPDPVVVVVVVVVSVVCVVCVVLVSLLVQLVCLLVQVPHHPVVCVVCVVVVHDDDTDRPLNVVLVVVLVVVLVPDDQDFFDDPDPVCPVVRVVVSVVSNVQCVVQVVSVVVSVQSSSCSRSVDDDDDRDGPDPPPPPPPPPPPDPPDDDDDDDDDDDDDDDDDDDDDDDDDDDDDDDDDDDDDDD

pLDDT: mean 74.04, std 21.62, range [32.19, 95.88]

Sequence (218 aa):
MAIDPSGRRGRDYRGRERDDLEEGESRYAKDPEVEDEALSLRMQEFRDWDDATIDNRENQQRDRDYYDGIQWTQEEVDDLNDRGQPVITKNRIAPKVNFILGEEMDSRVDPRAFPRTRHHDLESEAVTDALRYQAEADDFDAKRSEVAGDLFIEAARAAECSPVTPKAARSSSRTSPPTASTTTPTHGSRITRMRATPGSSPGCTATSSRRCIPTQQT